Protein AF-A0A2A9DL18-F1 (afdb_monomer)

Nearest PDB structures (foldseek):
  4iwb-assembly2_B  TM=2.547E-01  e=8.085E+00  Aquifex aeolicus

Foldseek 3Di:
DDDDDDDDDDDDPDDDDDDDDDDDPPPDDPPDADDPVQCLQQPPDPDDWADWDQPDQLQVRFTDTPQKTKHFDDDDQQQVFQVLLCQFDFPQEHAFHWTATPVGHQDDPRIGMTGHDDFDQDLPLLSLLVRQLRVLVRFLVPPDAGPLDPPDLLSLLLVLLQQQDQQDASDVPHDGDDPDLLSVLSVLLVVPAPDHSVNDPSWTKHAQQSSRNWGDDPPDRIYRHTGDIDTGDRSLSSLLSLLVCQLVVSDALCVCVVVVVGPPSLNSNSSSLSSQSSSQVSDPDHDPSSSVSSVVSSCRSRNDPDD

Sequence (307 aa):
MSAENPDYTSADAGADTPTESPGEQVDREETVGPPEHVVAAFYSHTGRAPHPVPAGRAWDYGWKVGNIVFSPVEGHQAAWSARVREAIRHEGVRCARPLRSADGRVMVAGWRASSFEPGRPEERVDETVAAAVRLDDALRPITEFPDLSASDVFARADRAAWAITPGGNLLPDSEPLDDGLSVVMLRRIQERLEIPGEEFENLQVTHTAMLDTTIYHDLRTPVVTDIVGAVRPYGYTAALTIVDALIAQACHADIINRFNHIPDLYELVLRGFAYRIYVHELLENPSSQGISRMFEALETVCPTSVQ

pLDDT: mean 85.09, std 19.65, range [28.23, 98.69]

Solvent-accessible surface area (backbone atoms only — not comparable to full-atom values): 17834 Å² total; per-residue (Å²): 137,86,84,84,85,81,91,82,90,79,79,87,82,76,82,85,70,86,81,80,81,92,79,79,87,68,88,67,72,80,79,72,63,79,52,68,71,48,51,56,40,59,48,88,67,96,64,85,76,56,77,69,39,83,56,39,68,48,44,71,62,12,26,28,38,78,63,33,30,40,23,72,58,72,81,77,34,58,64,51,30,40,54,49,42,69,69,49,72,45,83,66,34,44,55,35,44,56,41,49,26,83,88,65,42,56,62,49,97,58,30,32,40,27,44,58,72,84,56,43,72,73,90,49,55,71,59,50,34,57,24,26,45,41,46,31,65,38,27,55,84,50,82,77,76,59,66,67,46,89,85,37,57,64,44,43,12,51,50,31,28,45,70,63,54,62,67,36,42,64,41,96,91,45,70,56,56,69,94,44,72,63,36,55,52,40,43,54,43,59,76,67,54,88,72,62,57,86,72,64,67,80,62,28,43,30,41,76,46,57,76,56,19,33,28,42,43,90,91,50,70,36,33,32,52,62,63,49,68,44,78,38,47,72,42,42,24,22,20,32,33,50,40,52,31,33,43,67,65,63,52,63,65,65,54,57,69,77,50,59,86,36,69,66,40,68,59,38,28,46,33,30,48,36,23,54,48,38,39,45,74,63,42,95,79,55,60,75,67,55,61,53,32,44,49,56,35,42,41,68,73,59,58,78,82,84,127

Organism: NCBI:txid1724

Secondary structure (DSSP, 8-state):
-------------------------------PPSPHHHHHHH---SSPPPPPEEEEGGGTTEEEETTEEEEE--SS-HHHHHHHHHH--BTTBEEPPEE--TTS-SEETTEEEEE----B----HHHHHHHHHHHHHHHTT--------TT-HHHHHHHHHHH--TTSBSSTTSPBPPSSHHHHHHHHHHHH--S-GGG--S-EEEES-HHHHEEB-TTSPPEE----EEEE-TTHHHHHHHHHHHHTT-S-TTHHHHTTTSTTHHHHHHHHHHHHHHHHHHSSS--HHHHHHHHHHHHHHS-----

InterPro domains:
  IPR013402 Conserved hypothetical protein CHP02569 [TIGR02569] (34-294)

Structure (mmCIF, N/CA/C/O backbone):
data_AF-A0A2A9DL18-F1
#
_entry.id   AF-A0A2A9DL18-F1
#
loop_
_atom_site.group_PDB
_atom_site.id
_atom_site.type_symbol
_atom_site.label_atom_id
_atom_site.label_alt_id
_atom_site.label_comp_id
_atom_site.label_asym_id
_atom_site.label_entity_id
_atom_site.label_seq_id
_atom_site.pdbx_PDB_ins_code
_atom_site.Cartn_x
_atom_site.Cartn_y
_atom_site.Cartn_z
_atom_site.occupancy
_atom_site.B_iso_or_equiv
_atom_site.auth_seq_id
_atom_site.auth_comp_id
_atom_site.auth_asym_id
_atom_site.auth_atom_id
_atom_site.pdbx_PDB_model_num
ATOM 1 N N . MET A 1 1 ? -29.149 47.883 -53.824 1.00 38.28 1 MET A N 1
ATOM 2 C CA . MET A 1 1 ? -29.203 49.188 -53.133 1.00 38.28 1 MET A CA 1
ATOM 3 C C . MET A 1 1 ? -29.390 48.862 -51.662 1.00 38.28 1 MET A C 1
ATOM 5 O O . MET A 1 1 ? -30.485 48.493 -51.281 1.00 38.28 1 MET A O 1
ATOM 9 N N . SER A 1 2 ? -28.312 48.531 -50.957 1.00 33.53 2 SER A N 1
ATOM 10 C CA . SER A 1 2 ? -27.332 49.458 -50.360 1.00 33.53 2 SER A CA 1
ATOM 11 C C . SER A 1 2 ? -27.879 50.090 -49.082 1.00 33.53 2 SER A C 1
ATOM 13 O O . SER A 1 2 ? -28.710 50.985 -49.154 1.00 33.53 2 SER A O 1
ATOM 15 N N . ALA A 1 3 ? -27.379 49.597 -47.953 1.00 32.72 3 ALA A N 1
ATOM 16 C CA . ALA A 1 3 ? -27.241 50.286 -46.670 1.00 32.72 3 ALA A CA 1
ATOM 17 C C . ALA A 1 3 ? -26.105 49.529 -45.949 1.00 32.72 3 ALA A C 1
ATOM 19 O O . ALA A 1 3 ? -26.279 48.372 -45.586 1.00 32.72 3 ALA A O 1
ATOM 20 N N . GLU A 1 4 ? -24.856 49.901 -46.225 1.00 32.66 4 GLU A N 1
ATOM 21 C CA . GLU A 1 4 ? -24.019 50.813 -45.422 1.00 32.66 4 GLU A CA 1
ATOM 22 C C . GLU A 1 4 ? -23.477 50.152 -44.145 1.00 32.66 4 GLU A C 1
ATOM 24 O O . GLU A 1 4 ? -24.144 50.038 -43.122 1.00 32.66 4 GLU A O 1
ATOM 29 N N . ASN A 1 5 ? -22.222 49.716 -44.275 1.00 30.36 5 ASN A N 1
ATOM 30 C CA . ASN A 1 5 ? -21.282 49.402 -43.205 1.00 30.36 5 ASN A CA 1
ATOM 31 C C . ASN A 1 5 ? -20.784 50.706 -42.564 1.00 30.36 5 ASN A C 1
ATOM 33 O O . ASN A 1 5 ? -20.539 51.675 -43.289 1.00 30.36 5 ASN A O 1
ATOM 37 N N . PRO A 1 6 ? -20.456 50.668 -41.267 1.00 33.19 6 PRO A N 1
ATOM 38 C CA . PRO A 1 6 ? -19.228 51.299 -40.813 1.00 33.19 6 PRO A CA 1
ATOM 39 C C . PRO A 1 6 ? -18.307 50.325 -40.068 1.00 33.19 6 PRO A C 1
ATOM 41 O O . PRO A 1 6 ? -18.737 49.373 -39.419 1.00 33.19 6 PRO A O 1
ATOM 44 N N . ASP A 1 7 ? -17.021 50.613 -40.227 1.00 29.84 7 ASP A N 1
ATOM 45 C CA . ASP A 1 7 ? -15.835 49.910 -39.753 1.00 29.84 7 ASP A CA 1
ATOM 46 C C . ASP A 1 7 ? -15.882 49.406 -38.304 1.00 29.84 7 ASP A C 1
ATOM 48 O O . ASP A 1 7 ? -16.217 50.142 -37.374 1.00 29.84 7 ASP A O 1
ATOM 52 N N . TYR A 1 8 ? -15.386 48.180 -38.110 1.00 29.19 8 TYR A N 1
ATOM 53 C CA . TYR A 1 8 ? -14.849 47.736 -36.827 1.00 29.19 8 TYR A CA 1
ATOM 54 C C . TYR A 1 8 ? -13.418 47.226 -37.017 1.00 29.19 8 TYR A C 1
ATOM 56 O O . TYR A 1 8 ? -13.177 46.101 -37.451 1.00 29.19 8 TYR A O 1
ATOM 64 N N . THR A 1 9 ? -12.463 48.089 -36.686 1.00 31.36 9 THR A N 1
ATOM 65 C CA . THR A 1 9 ? -11.060 47.744 -36.454 1.00 31.36 9 THR A CA 1
ATOM 66 C C . THR A 1 9 ? -10.905 47.415 -34.970 1.00 31.36 9 THR A C 1
ATOM 68 O O . THR A 1 9 ? -11.087 48.304 -34.146 1.00 31.36 9 THR A O 1
ATOM 71 N N . SER A 1 10 ? -10.590 46.166 -34.617 1.00 29.89 10 SER A N 1
ATOM 72 C CA . SER A 1 10 ? -10.071 45.745 -33.297 1.00 29.89 10 SER A CA 1
ATOM 73 C C . SER A 1 10 ? -9.814 44.231 -33.362 1.00 29.89 10 SER A C 1
ATOM 75 O O . SER A 1 10 ? -10.754 43.461 -33.518 1.00 29.89 10 SER A O 1
ATOM 77 N N . ALA A 1 11 ? -8.574 43.814 -33.611 1.00 29.02 11 ALA A N 1
ATOM 78 C CA . ALA A 1 11 ? -7.568 43.440 -32.610 1.00 29.02 11 ALA A CA 1
ATOM 79 C C . ALA A 1 11 ? -7.704 41.969 -32.170 1.00 29.02 11 ALA A C 1
ATOM 81 O O . ALA A 1 11 ? -8.700 41.558 -31.582 1.00 29.02 11 ALA A O 1
ATOM 82 N N . ASP A 1 12 ? -6.662 41.211 -32.513 1.00 28.42 12 ASP A N 1
ATOM 83 C CA . ASP A 1 12 ? -6.373 39.834 -32.116 1.00 28.42 12 ASP A CA 1
ATOM 84 C C . ASP A 1 12 ? -6.653 39.604 -30.625 1.00 28.42 12 ASP A C 1
ATOM 86 O O . ASP A 1 12 ? -6.012 40.203 -29.758 1.00 28.42 12 ASP A O 1
ATOM 90 N N . ALA A 1 13 ? -7.585 38.702 -30.324 1.00 29.92 13 ALA A N 1
ATOM 91 C CA . ALA A 1 13 ? -7.731 38.130 -28.996 1.00 29.92 13 ALA A CA 1
ATOM 92 C C . ALA A 1 13 ? -6.774 36.936 -28.895 1.00 29.92 13 ALA A C 1
ATOM 94 O O . ALA A 1 13 ? -7.111 35.808 -29.258 1.00 29.92 13 ALA A O 1
ATOM 95 N N . GLY A 1 14 ? -5.552 37.221 -28.441 1.00 28.23 14 GLY A N 1
ATOM 96 C CA . GLY A 1 14 ? -4.595 36.210 -28.010 1.00 28.23 14 GLY A CA 1
ATOM 97 C C . GLY A 1 14 ? -5.200 35.346 -26.905 1.00 28.23 14 GLY A C 1
ATOM 98 O O . GLY A 1 14 ? -5.809 35.855 -25.965 1.00 28.23 14 GLY A O 1
ATOM 99 N N . ALA A 1 15 ? -5.057 34.033 -27.059 1.00 31.78 15 ALA A N 1
ATOM 100 C CA . ALA A 1 15 ? -5.469 33.055 -26.071 1.00 31.78 15 ALA A CA 1
ATOM 101 C C . ALA A 1 15 ? -4.635 33.220 -24.793 1.00 31.78 15 ALA A C 1
ATOM 103 O O . ALA A 1 15 ? -3.404 33.202 -24.835 1.00 31.78 15 ALA A O 1
ATOM 104 N N . ASP A 1 16 ? -5.333 33.390 -23.675 1.00 29.53 16 ASP A N 1
ATOM 105 C CA . ASP A 1 16 ? -4.773 33.507 -22.336 1.00 29.53 16 ASP A CA 1
ATOM 106 C C . ASP A 1 16 ? -4.179 32.153 -21.918 1.00 29.53 16 ASP A C 1
ATOM 108 O O . ASP A 1 16 ? -4.881 31.146 -21.788 1.00 29.53 16 ASP A O 1
ATOM 112 N N . THR A 1 17 ? -2.860 32.125 -21.754 1.00 30.83 17 THR A N 1
ATOM 113 C CA . THR A 1 17 ? -2.119 30.990 -21.188 1.00 30.83 17 THR A CA 1
ATOM 114 C C . THR A 1 17 ? -2.114 31.172 -19.668 1.00 30.83 17 THR A C 1
ATOM 116 O O . THR A 1 17 ? -1.816 32.282 -19.226 1.00 30.83 17 THR A O 1
ATOM 119 N N . PRO A 1 18 ? -2.401 30.155 -18.835 1.00 31.20 18 PRO A N 1
ATOM 120 C CA . PRO A 1 18 ? -2.334 30.334 -17.392 1.00 31.20 18 PRO A CA 1
ATOM 121 C C . PRO A 1 18 ? -0.873 30.485 -16.960 1.00 31.20 18 PRO A C 1
ATOM 123 O O . PRO A 1 18 ? -0.061 29.578 -17.130 1.00 31.20 18 PRO A O 1
ATOM 126 N N . THR A 1 19 ? -0.555 31.653 -16.413 1.00 30.38 19 THR A N 1
ATOM 127 C CA . THR A 1 19 ? 0.729 31.993 -15.800 1.00 30.38 19 THR A CA 1
ATOM 128 C C . THR A 1 19 ? 0.943 31.148 -14.540 1.00 30.38 19 THR A C 1
ATOM 130 O O . THR A 1 19 ? 0.256 31.346 -13.538 1.00 30.38 19 THR A O 1
ATOM 133 N N . GLU A 1 20 ? 1.891 30.211 -14.578 1.00 30.97 20 GLU A N 1
ATOM 134 C CA . GLU A 1 20 ? 2.397 29.528 -13.383 1.00 30.97 20 GLU A CA 1
ATOM 135 C C . GLU A 1 20 ? 3.149 30.527 -12.488 1.00 30.97 20 GLU A C 1
ATOM 137 O O . GLU A 1 20 ? 4.029 31.265 -12.938 1.00 30.97 20 GLU A O 1
ATOM 142 N N . SER A 1 21 ? 2.781 30.565 -11.207 1.00 29.23 21 SER A N 1
ATOM 143 C CA . SER A 1 21 ? 3.450 31.372 -10.184 1.00 29.23 21 SER A CA 1
ATOM 144 C C . SER A 1 21 ? 4.860 30.834 -9.894 1.00 29.23 21 SER A C 1
ATOM 146 O O . SER A 1 21 ? 5.022 29.625 -9.729 1.00 29.23 21 SER A O 1
ATOM 148 N N . PRO A 1 22 ? 5.883 31.698 -9.766 1.00 34.75 22 PRO A N 1
ATOM 149 C CA . PRO A 1 22 ? 7.258 31.275 -9.538 1.00 34.75 22 PRO A CA 1
ATOM 150 C C . PRO A 1 22 ? 7.507 31.052 -8.041 1.00 34.75 22 PRO A C 1
ATOM 152 O O . PRO A 1 22 ? 7.546 32.001 -7.258 1.00 34.75 22 PRO A O 1
ATOM 155 N N . GLY A 1 23 ? 7.699 29.800 -7.637 1.00 32.03 23 GLY A N 1
ATOM 156 C CA . GLY A 1 23 ? 8.101 29.464 -6.277 1.00 32.03 23 GLY A CA 1
ATOM 157 C C . GLY A 1 23 ? 8.480 27.996 -6.151 1.00 32.03 23 GLY A C 1
ATOM 158 O O . GLY A 1 23 ? 7.647 27.132 -6.381 1.00 32.03 23 GLY A O 1
ATOM 159 N N . GLU A 1 24 ? 9.731 27.759 -5.752 1.00 31.98 24 GLU A N 1
ATOM 160 C CA . GLU A 1 24 ? 10.291 26.463 -5.342 1.00 31.98 24 GLU A CA 1
ATOM 161 C C . GLU A 1 24 ? 10.791 25.529 -6.465 1.00 31.98 24 GLU A C 1
ATOM 163 O O . GLU A 1 24 ? 10.446 24.353 -6.568 1.00 31.98 24 GLU A O 1
ATOM 168 N N . GLN A 1 25 ? 11.730 26.039 -7.272 1.00 30.94 25 GLN A N 1
ATOM 169 C CA . GLN A 1 25 ? 12.777 25.185 -7.842 1.00 30.94 25 GLN A CA 1
ATOM 170 C C . GLN A 1 25 ? 13.697 24.731 -6.701 1.00 30.94 25 GLN A C 1
ATOM 172 O O . GLN A 1 25 ? 14.701 25.368 -6.397 1.00 30.94 25 GLN A O 1
ATOM 177 N N . VAL A 1 26 ? 13.321 23.642 -6.032 1.00 36.25 26 VAL A N 1
ATOM 178 C CA . VAL A 1 26 ? 14.304 22.800 -5.348 1.00 36.25 26 VAL A CA 1
ATOM 179 C C . VAL A 1 26 ? 15.201 22.244 -6.449 1.00 36.25 26 VAL A C 1
ATOM 181 O O . VAL A 1 26 ? 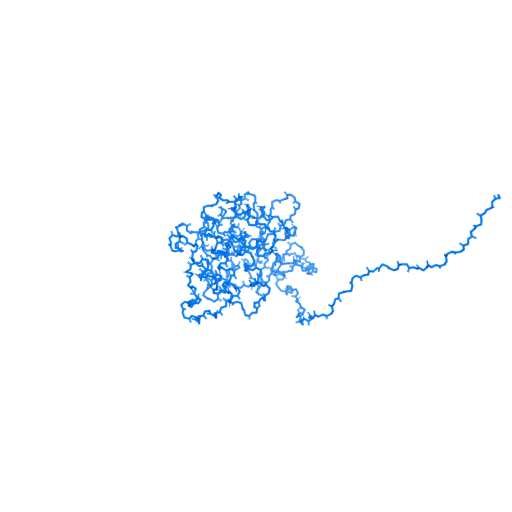14.677 21.649 -7.395 1.00 36.25 26 VAL A O 1
ATOM 184 N N . ASP A 1 27 ? 16.513 22.458 -6.348 1.00 30.95 27 ASP A N 1
ATOM 185 C CA . ASP A 1 27 ? 17.529 21.798 -7.173 1.00 30.95 27 ASP A CA 1
ATOM 186 C C . ASP A 1 27 ? 17.361 20.276 -7.038 1.00 30.95 27 ASP A C 1
ATOM 188 O O . ASP A 1 27 ? 17.949 19.622 -6.178 1.00 30.95 27 ASP A O 1
ATOM 192 N N . ARG A 1 28 ? 16.483 19.698 -7.859 1.00 42.88 28 ARG A N 1
ATOM 193 C CA . ARG A 1 28 ? 16.410 18.260 -8.067 1.00 42.88 28 ARG A CA 1
ATOM 194 C C . ARG A 1 28 ? 17.627 17.936 -8.913 1.00 42.88 28 ARG A C 1
ATOM 196 O O . ARG A 1 28 ? 17.677 18.363 -10.066 1.00 42.88 28 ARG A O 1
ATOM 203 N N . GLU A 1 29 ? 18.596 17.221 -8.338 1.00 39.06 29 GLU A N 1
ATOM 204 C CA . GLU A 1 29 ? 19.602 16.497 -9.119 1.00 39.06 29 GLU A CA 1
ATOM 205 C C . GLU A 1 29 ? 18.908 15.934 -10.360 1.00 39.06 29 GLU A C 1
ATOM 207 O O . GLU A 1 29 ? 17.864 15.287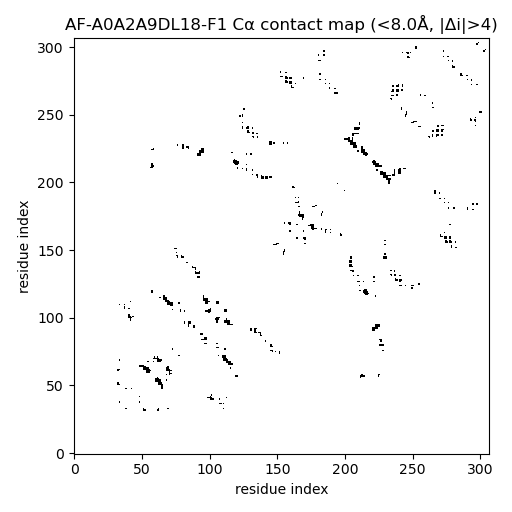 -10.230 1.00 39.06 29 GLU A O 1
ATOM 212 N N . GLU A 1 30 ? 19.424 16.241 -11.556 1.00 43.78 30 GLU A N 1
ATOM 213 C CA . GLU A 1 30 ? 18.967 15.605 -12.789 1.00 43.78 30 GLU A CA 1
ATOM 214 C C . GLU A 1 30 ? 18.990 14.104 -12.529 1.00 43.78 30 GLU A C 1
ATOM 216 O O . GLU A 1 30 ? 20.058 13.498 -12.460 1.00 43.78 30 GLU A O 1
ATOM 221 N N . THR A 1 31 ? 17.822 13.508 -12.289 1.00 56.75 31 THR A N 1
ATOM 222 C CA . THR A 1 31 ? 17.740 12.088 -11.984 1.00 56.75 31 THR A CA 1
ATOM 223 C C . THR A 1 31 ? 18.212 11.379 -13.238 1.00 56.75 31 THR A C 1
ATOM 225 O O . THR A 1 31 ? 17.510 11.352 -14.249 1.00 56.75 31 THR A O 1
ATOM 228 N N . VAL A 1 32 ? 19.452 10.904 -13.220 1.00 77.25 32 VAL A N 1
ATOM 229 C CA . VAL A 1 32 ? 20.041 10.201 -14.349 1.00 77.25 32 VAL A CA 1
ATOM 230 C C . VAL A 1 32 ? 19.358 8.839 -14.408 1.00 77.25 32 VAL A C 1
ATOM 232 O O . VAL A 1 32 ? 19.218 8.160 -13.390 1.00 77.25 32 VAL A O 1
ATOM 235 N N . GLY A 1 33 ? 18.891 8.451 -15.596 1.00 85.81 33 GLY A N 1
ATOM 236 C CA . GLY A 1 33 ? 18.304 7.131 -15.819 1.00 85.81 33 GLY A CA 1
ATOM 237 C C . GLY A 1 33 ? 19.233 5.976 -15.410 1.00 85.81 33 GLY A C 1
ATOM 238 O O . GLY A 1 33 ? 20.399 6.192 -15.069 1.00 85.81 33 GLY A O 1
ATOM 239 N N . PRO A 1 34 ? 18.746 4.724 -15.455 1.00 91.50 34 PRO A N 1
ATOM 240 C CA . PRO A 1 34 ? 19.508 3.564 -15.012 1.00 91.50 34 PRO A CA 1
ATOM 241 C C . PRO A 1 34 ? 20.872 3.510 -15.718 1.00 91.50 34 PRO A C 1
ATOM 243 O O . PRO A 1 34 ? 20.922 3.653 -16.946 1.00 91.50 34 PRO A O 1
ATOM 246 N N . PRO A 1 35 ? 21.975 3.275 -14.982 1.00 92.06 35 PRO A N 1
ATOM 247 C CA . PRO A 1 35 ? 23.300 3.172 -15.577 1.00 92.06 35 PRO A CA 1
ATOM 248 C C . PRO A 1 35 ? 23.352 2.124 -16.695 1.00 92.06 35 PRO A C 1
ATOM 250 O O . PRO A 1 35 ? 22.723 1.069 -16.599 1.00 92.06 35 PRO A O 1
ATOM 253 N N . GLU A 1 36 ? 24.166 2.351 -17.729 1.00 90.38 36 GLU A N 1
ATOM 254 C CA . GLU A 1 36 ? 24.245 1.441 -18.886 1.00 90.38 36 GLU A CA 1
ATOM 255 C C . GLU A 1 36 ? 24.564 -0.008 -18.489 1.00 90.38 36 GLU A C 1
ATOM 257 O O . GLU A 1 36 ? 23.994 -0.945 -19.047 1.00 90.38 36 GLU A O 1
ATOM 262 N N . HIS A 1 37 ? 25.424 -0.207 -17.483 1.00 90.69 37 HIS A N 1
ATOM 263 C CA . HIS A 1 37 ? 25.768 -1.541 -16.986 1.00 90.69 37 HIS A CA 1
ATOM 264 C C . HIS A 1 37 ? 24.589 -2.248 -16.295 1.00 90.69 37 HIS A C 1
ATOM 266 O O . HIS A 1 37 ? 24.503 -3.474 -16.343 1.00 90.69 37 HIS A O 1
ATOM 272 N N . VAL A 1 38 ? 23.667 -1.496 -15.680 1.00 93.19 38 VAL A N 1
ATOM 273 C CA . VAL A 1 38 ? 22.418 -2.030 -15.118 1.00 93.19 38 VAL A CA 1
ATOM 274 C C . VAL A 1 38 ? 21.500 -2.449 -16.253 1.00 93.19 38 VAL A C 1
ATOM 276 O O . VAL A 1 38 ? 21.017 -3.579 -16.259 1.00 93.19 38 VAL A O 1
ATOM 279 N N . VAL A 1 39 ? 21.306 -1.580 -17.250 1.00 92.56 39 VAL A N 1
ATOM 280 C CA . VAL A 1 39 ? 20.481 -1.904 -18.420 1.00 92.56 39 VAL A CA 1
ATOM 281 C C . VAL A 1 39 ? 21.012 -3.166 -19.102 1.00 92.56 39 VAL A C 1
ATOM 283 O O . VAL A 1 39 ? 20.254 -4.111 -19.299 1.00 92.56 39 VAL A O 1
ATOM 286 N N . ALA A 1 40 ? 22.317 -3.243 -19.366 1.00 90.44 40 ALA A N 1
ATOM 287 C CA . ALA A 1 40 ? 22.954 -4.409 -19.978 1.00 90.44 40 ALA A CA 1
ATOM 288 C C . ALA A 1 40 ? 22.788 -5.704 -19.162 1.00 90.44 40 ALA A C 1
ATOM 290 O O . ALA A 1 40 ? 22.700 -6.783 -19.742 1.00 90.44 40 ALA A O 1
ATOM 291 N N . ALA A 1 41 ? 22.710 -5.625 -17.829 1.00 92.06 41 ALA A N 1
ATOM 292 C CA . ALA A 1 41 ? 22.547 -6.808 -16.988 1.00 92.06 41 ALA A CA 1
ATOM 293 C C . ALA A 1 41 ? 21.168 -7.474 -17.143 1.00 92.06 41 ALA A C 1
ATOM 295 O O . ALA A 1 41 ? 21.072 -8.694 -17.011 1.00 92.06 41 ALA A O 1
ATOM 296 N N . PHE A 1 42 ? 20.115 -6.698 -17.424 1.00 89.19 42 PHE A N 1
ATOM 297 C CA . PHE A 1 42 ? 18.734 -7.187 -17.572 1.00 89.19 42 PHE A CA 1
ATOM 298 C C . PHE A 1 42 ? 18.256 -7.251 -19.030 1.00 89.19 42 PHE A C 1
ATOM 300 O O . PHE A 1 42 ? 17.252 -7.899 -19.328 1.00 89.19 42 PHE A O 1
ATOM 307 N N . TYR A 1 43 ? 18.955 -6.581 -19.946 1.00 80.50 43 TYR A N 1
ATOM 308 C CA . TYR A 1 43 ? 18.588 -6.478 -21.354 1.00 80.50 43 TYR A CA 1
ATOM 309 C C . TYR A 1 43 ? 19.434 -7.443 -22.194 1.00 80.50 43 TYR A C 1
ATOM 311 O O . TYR A 1 43 ? 20.620 -7.227 -22.410 1.00 80.50 43 TYR A O 1
ATOM 319 N N . SER A 1 44 ? 18.823 -8.520 -22.694 1.00 65.06 44 SER A N 1
ATOM 320 C CA . SER A 1 44 ? 19.521 -9.592 -23.425 1.00 65.06 44 SER A CA 1
ATOM 321 C C . SER A 1 44 ? 19.699 -9.349 -24.932 1.00 65.06 44 SER A C 1
ATOM 323 O O . SER A 1 44 ? 20.266 -10.194 -25.625 1.00 65.06 44 SER A O 1
ATOM 325 N N . HIS A 1 45 ? 19.203 -8.233 -25.474 1.00 61.00 45 HIS A N 1
ATOM 326 C CA . HIS A 1 45 ? 19.247 -7.990 -26.918 1.00 61.00 45 HIS A CA 1
ATOM 327 C C . HIS A 1 45 ? 20.599 -7.440 -27.377 1.00 61.00 45 HIS A C 1
ATOM 329 O O . HIS A 1 45 ? 21.152 -6.509 -26.796 1.00 61.00 45 HIS A O 1
ATOM 335 N N . THR A 1 46 ? 21.071 -7.955 -28.512 1.00 52.38 46 THR A N 1
ATOM 336 C CA . THR A 1 46 ? 22.213 -7.428 -29.263 1.00 52.38 46 THR A CA 1
ATOM 337 C C . THR A 1 46 ? 21.798 -6.150 -30.004 1.00 52.38 46 THR A C 1
ATOM 339 O O . THR A 1 46 ? 21.392 -6.194 -31.163 1.00 52.38 46 THR A O 1
ATOM 342 N N . GLY A 1 47 ? 21.832 -5.006 -29.324 1.00 63.75 47 GLY A N 1
ATOM 343 C CA . GLY A 1 47 ? 21.518 -3.699 -29.905 1.00 63.75 47 GLY A CA 1
ATOM 344 C C . GLY A 1 47 ? 21.635 -2.572 -28.880 1.00 63.75 47 GLY A C 1
ATOM 345 O O . GLY A 1 47 ? 21.699 -2.826 -27.680 1.00 63.75 47 GLY A O 1
ATOM 346 N N . ARG A 1 48 ? 21.666 -1.314 -29.341 1.00 69.38 48 ARG A N 1
ATOM 347 C CA . ARG A 1 48 ? 21.623 -0.158 -28.432 1.00 69.38 48 ARG A CA 1
ATOM 348 C C . ARG A 1 48 ? 20.268 -0.146 -27.723 1.00 69.38 48 ARG A C 1
ATOM 350 O O . ARG A 1 48 ? 19.235 -0.166 -28.392 1.00 69.38 48 ARG A O 1
ATOM 357 N N . ALA A 1 49 ? 20.277 -0.118 -26.392 1.00 75.06 49 ALA A N 1
ATOM 358 C CA . ALA A 1 49 ? 19.050 -0.007 -25.614 1.00 75.06 49 ALA A CA 1
ATOM 359 C C . ALA A 1 49 ? 18.279 1.275 -26.006 1.00 75.06 49 ALA A C 1
ATOM 361 O O . ALA A 1 49 ? 18.916 2.300 -26.282 1.00 75.06 49 ALA A O 1
ATOM 362 N N . PRO A 1 50 ? 16.931 1.240 -26.057 1.00 84.69 50 PRO A N 1
ATOM 363 C CA . PRO A 1 50 ? 16.128 2.443 -26.261 1.00 84.69 50 PRO A CA 1
ATOM 364 C C . PRO A 1 50 ? 16.454 3.531 -25.232 1.00 84.69 50 PRO A C 1
ATOM 366 O O . PRO A 1 50 ? 16.939 3.237 -24.141 1.00 84.69 50 PRO A O 1
ATOM 369 N N . HIS A 1 51 ? 16.161 4.790 -25.560 1.00 87.06 51 HIS A N 1
ATOM 370 C CA . HIS A 1 51 ? 16.357 5.881 -24.607 1.00 87.06 51 HIS A CA 1
ATOM 371 C C . HIS A 1 51 ? 15.449 5.692 -23.371 1.00 87.06 51 HIS A C 1
ATOM 373 O O . HIS A 1 51 ? 14.265 5.390 -23.557 1.00 87.06 51 HIS A O 1
ATOM 379 N N . PRO A 1 52 ? 15.973 5.846 -22.139 1.00 92.50 52 PRO A N 1
ATOM 380 C CA . PRO A 1 52 ? 15.165 5.796 -20.926 1.00 92.50 52 PRO A CA 1
ATOM 381 C C . PRO A 1 52 ? 14.100 6.896 -20.900 1.00 92.50 52 PRO A C 1
ATOM 383 O O . PRO A 1 52 ? 14.386 8.050 -21.201 1.00 92.50 52 PRO A O 1
ATOM 386 N N . VAL A 1 53 ? 12.878 6.547 -20.506 1.00 94.31 53 VAL A N 1
ATOM 387 C CA . VAL A 1 53 ? 11.766 7.491 -20.317 1.00 94.31 53 VAL A CA 1
ATOM 388 C C . VAL A 1 53 ? 11.223 7.333 -18.898 1.00 94.31 53 VAL A C 1
ATOM 390 O O . VAL A 1 53 ? 11.046 6.190 -18.474 1.00 94.31 53 VAL A O 1
ATOM 393 N N . PRO A 1 54 ? 10.921 8.414 -18.159 1.00 95.19 54 PRO A N 1
ATOM 394 C CA . PRO A 1 54 ? 10.305 8.301 -16.840 1.00 95.19 54 PRO A CA 1
ATOM 395 C C . PRO A 1 54 ? 9.029 7.446 -16.876 1.00 95.19 54 PRO A C 1
ATOM 397 O O . PRO A 1 54 ? 8.151 7.654 -17.714 1.00 95.19 54 PRO A O 1
ATOM 400 N N . ALA A 1 55 ? 8.929 6.469 -15.975 1.00 93.88 55 ALA A N 1
ATOM 401 C CA . ALA A 1 55 ? 7.786 5.557 -15.869 1.00 93.88 55 ALA A CA 1
ATOM 402 C C . ALA A 1 55 ? 6.699 6.074 -14.906 1.00 93.88 55 ALA A C 1
ATOM 404 O O . ALA A 1 55 ? 5.565 5.598 -14.939 1.00 93.88 55 ALA A O 1
ATOM 405 N N . GLY A 1 56 ? 7.026 7.082 -14.093 1.00 91.25 56 GLY A N 1
ATOM 406 C CA . GLY A 1 56 ? 6.104 7.739 -13.172 1.00 91.25 56 GLY A CA 1
ATOM 407 C C . GLY A 1 56 ? 5.995 7.058 -11.807 1.00 91.25 56 GLY A C 1
ATOM 408 O O . GLY A 1 56 ? 6.646 6.053 -11.526 1.00 91.25 56 GLY A O 1
ATOM 409 N N . ARG A 1 57 ? 5.152 7.642 -10.948 1.00 90.44 57 ARG A N 1
ATOM 410 C CA . ARG A 1 57 ? 5.014 7.290 -9.526 1.00 90.44 57 ARG A CA 1
ATOM 411 C C . ARG A 1 57 ? 4.709 5.814 -9.281 1.00 90.44 57 ARG A C 1
ATOM 413 O O . ARG A 1 57 ? 5.330 5.219 -8.417 1.00 90.44 57 ARG A O 1
ATOM 420 N N . ALA A 1 58 ? 3.822 5.216 -10.079 1.00 92.00 58 ALA A N 1
ATOM 421 C CA . ALA A 1 58 ? 3.445 3.813 -9.906 1.00 92.00 58 ALA A CA 1
ATOM 422 C C . ALA A 1 58 ? 4.580 2.823 -10.167 1.00 92.00 58 ALA A C 1
ATOM 424 O O . ALA A 1 58 ? 4.444 1.645 -9.882 1.00 92.00 58 ALA A O 1
ATOM 425 N N . TRP A 1 59 ? 5.696 3.279 -10.722 1.00 94.38 59 TRP A N 1
ATOM 426 C CA . TRP A 1 59 ? 6.891 2.476 -10.934 1.00 94.38 59 TRP A CA 1
ATOM 427 C C . TRP A 1 59 ? 8.053 2.960 -10.057 1.00 94.38 59 TRP A C 1
ATOM 429 O O . TRP A 1 59 ? 9.209 2.889 -10.480 1.00 94.38 59 TRP A O 1
ATOM 439 N N . ASP A 1 60 ? 7.745 3.509 -8.878 1.00 91.06 60 ASP A N 1
ATOM 440 C CA . ASP A 1 60 ? 8.691 4.112 -7.925 1.00 91.06 60 ASP A CA 1
ATOM 441 C C . ASP A 1 60 ? 9.578 5.171 -8.575 1.00 91.06 60 ASP A C 1
ATOM 443 O O . ASP A 1 60 ? 10.793 5.204 -8.392 1.00 91.06 60 ASP A O 1
ATOM 447 N N . TYR A 1 61 ? 8.971 5.992 -9.436 1.00 92.19 61 TYR A N 1
ATOM 448 C CA . TYR A 1 61 ? 9.677 7.017 -10.208 1.00 92.19 61 TYR A CA 1
ATOM 449 C C . TYR A 1 61 ? 10.822 6.457 -11.073 1.00 92.19 61 TYR A C 1
ATOM 451 O O . TYR A 1 61 ? 11.763 7.165 -11.425 1.00 92.19 61 TYR A O 1
ATOM 459 N N . GLY A 1 62 ? 10.718 5.181 -11.450 1.00 93.94 62 GLY A N 1
ATOM 460 C CA . GLY A 1 62 ? 11.682 4.490 -12.288 1.00 93.94 62 GLY A CA 1
ATOM 461 C C . GLY A 1 62 ? 11.671 4.931 -13.753 1.00 93.94 62 GLY A C 1
ATOM 462 O O . GLY A 1 62 ? 11.008 5.884 -14.172 1.00 93.94 62 GLY A O 1
ATOM 463 N N . TRP A 1 63 ? 12.397 4.171 -14.565 1.00 96.12 63 TRP A N 1
ATOM 464 C CA . TRP A 1 63 ? 12.692 4.466 -15.959 1.00 96.12 63 TRP A CA 1
ATOM 465 C C . TRP A 1 63 ? 12.322 3.299 -16.856 1.00 96.12 63 TRP A C 1
ATOM 467 O O . TRP A 1 63 ? 12.807 2.179 -16.700 1.00 96.12 63 TRP A O 1
ATOM 477 N N . LYS A 1 64 ? 11.502 3.571 -17.858 1.00 95.38 64 LYS A N 1
ATOM 478 C CA . LYS A 1 64 ? 11.171 2.637 -18.920 1.00 95.38 64 LYS A CA 1
ATOM 479 C C . LYS A 1 64 ? 12.244 2.659 -20.005 1.00 95.38 64 LYS A C 1
ATOM 481 O O . LYS A 1 64 ? 12.495 3.692 -20.619 1.00 95.38 64 LYS A O 1
ATOM 486 N N . VAL A 1 65 ? 12.800 1.493 -20.310 1.00 94.31 65 VAL A N 1
ATOM 487 C CA . VAL A 1 65 ? 13.706 1.244 -21.435 1.00 94.31 65 VAL A CA 1
ATOM 488 C C . VAL A 1 65 ? 13.117 0.105 -22.265 1.00 94.31 65 VAL A C 1
ATOM 490 O O . VAL A 1 65 ? 13.116 -1.058 -21.860 1.00 94.31 65 VAL A O 1
ATOM 493 N N . GLY A 1 66 ? 12.556 0.436 -23.430 1.00 91.88 66 GLY A N 1
ATOM 494 C CA . GLY A 1 66 ? 11.823 -0.536 -24.246 1.00 91.88 66 GLY A CA 1
ATOM 495 C C . GLY A 1 66 ? 10.579 -1.058 -23.519 1.00 91.88 66 GLY A C 1
ATOM 496 O O . GLY A 1 66 ? 9.658 -0.293 -23.239 1.00 91.88 66 GLY A O 1
ATOM 497 N N . ASN A 1 67 ? 10.543 -2.358 -23.224 1.00 92.88 67 ASN A N 1
ATOM 498 C CA . ASN A 1 67 ? 9.475 -3.020 -22.465 1.00 92.88 67 ASN A CA 1
ATOM 499 C C . ASN A 1 67 ? 9.890 -3.387 -21.029 1.00 92.88 67 ASN A C 1
ATOM 501 O O . ASN A 1 67 ? 9.237 -4.223 -20.406 1.00 92.88 67 ASN A O 1
ATOM 505 N N . ILE A 1 68 ? 10.968 -2.797 -20.516 1.00 95.25 68 ILE A N 1
ATOM 506 C CA . ILE A 1 68 ? 11.455 -3.012 -19.153 1.00 95.25 68 ILE A CA 1
ATOM 507 C C . ILE A 1 68 ? 11.337 -1.705 -18.383 1.00 95.25 68 ILE A C 1
ATOM 509 O O . ILE A 1 68 ? 11.667 -0.648 -18.915 1.00 95.25 68 ILE A O 1
ATOM 513 N N . VAL A 1 69 ? 10.890 -1.780 -17.135 1.00 96.56 69 VAL A N 1
ATOM 514 C CA . VAL A 1 69 ? 10.962 -0.672 -16.186 1.00 96.56 69 VAL A CA 1
ATOM 515 C C . VAL A 1 69 ? 12.035 -0.975 -15.157 1.00 96.56 69 VAL A C 1
ATOM 517 O O . VAL A 1 69 ? 12.017 -2.039 -14.541 1.00 96.56 69 VAL A O 1
ATOM 520 N N . PHE A 1 70 ? 12.968 -0.044 -15.010 1.00 96.31 70 PHE A N 1
ATOM 521 C CA . PHE A 1 70 ? 14.039 -0.059 -14.031 1.00 96.31 70 PHE A CA 1
ATOM 522 C C . PHE A 1 70 ? 13.675 0.887 -12.898 1.00 96.31 70 PHE A C 1
ATOM 524 O O . PHE A 1 70 ? 13.515 2.082 -13.136 1.00 96.31 70 PHE A O 1
ATOM 531 N N . SER A 1 71 ? 13.584 0.371 -11.682 1.00 95.31 71 SER A N 1
ATOM 532 C CA . SER A 1 71 ? 13.289 1.180 -10.498 1.00 95.31 71 SER A CA 1
ATOM 533 C C . SER A 1 71 ? 14.462 1.096 -9.525 1.00 95.31 71 SER A C 1
ATOM 535 O O . SER A 1 71 ? 15.057 0.012 -9.402 1.00 95.31 71 SER A O 1
ATOM 537 N N . PRO A 1 72 ? 14.824 2.203 -8.854 1.00 93.44 72 PRO A N 1
ATOM 538 C CA . PRO A 1 72 ? 15.768 2.139 -7.751 1.00 93.44 72 PRO A CA 1
ATOM 539 C C . PRO A 1 72 ? 15.206 1.219 -6.662 1.00 93.44 72 PRO A C 1
ATOM 541 O O . PRO A 1 72 ? 13.994 1.097 -6.476 1.00 93.44 72 PRO A O 1
ATOM 544 N N . VAL A 1 73 ? 16.093 0.498 -5.989 1.00 89.12 73 VAL A N 1
ATOM 545 C CA . VAL A 1 73 ? 15.738 -0.334 -4.845 1.00 89.12 73 VAL A CA 1
ATOM 546 C C . VAL A 1 73 ? 15.923 0.490 -3.588 1.00 89.12 73 VAL A C 1
ATOM 548 O O . VAL A 1 73 ? 17.049 0.808 -3.210 1.00 89.12 73 VAL A O 1
ATOM 551 N N . GLU A 1 74 ? 14.811 0.764 -2.924 1.00 76.00 74 GLU A N 1
ATOM 552 C CA . GLU A 1 74 ? 14.785 1.314 -1.578 1.00 76.00 74 GLU A CA 1
ATOM 553 C C . GLU A 1 74 ? 14.393 0.198 -0.597 1.00 76.00 74 GLU A C 1
ATOM 555 O O . GLU A 1 74 ? 13.482 -0.594 -0.849 1.00 76.00 74 GLU A O 1
ATOM 560 N N . GLY A 1 75 ? 15.124 0.093 0.514 1.00 72.75 75 GLY A N 1
ATOM 561 C CA . GLY A 1 75 ? 14.835 -0.873 1.575 1.00 72.75 75 GLY A CA 1
ATOM 562 C C . GLY A 1 75 ? 15.205 -2.334 1.276 1.00 72.75 75 GLY A C 1
ATOM 563 O O . GLY A 1 75 ? 15.879 -2.676 0.303 1.00 72.75 75 GLY A O 1
ATOM 564 N N . HIS A 1 76 ? 14.784 -3.220 2.181 1.00 78.00 76 HIS A N 1
ATOM 565 C CA . HIS A 1 76 ? 15.247 -4.614 2.241 1.00 78.00 76 HIS A CA 1
ATOM 566 C C . HIS A 1 76 ? 14.317 -5.611 1.527 1.00 78.00 76 HIS A C 1
ATOM 568 O O . HIS A 1 76 ? 14.693 -6.757 1.275 1.00 78.00 76 HIS A O 1
ATOM 574 N N . GLN A 1 77 ? 13.108 -5.184 1.147 1.00 88.31 77 GLN A N 1
ATOM 575 C CA . GLN A 1 77 ? 12.056 -6.087 0.670 1.00 88.31 77 GLN A CA 1
ATOM 576 C C . GLN A 1 77 ? 12.096 -6.385 -0.836 1.00 88.31 77 GLN A C 1
ATOM 578 O O . GLN A 1 77 ? 11.415 -7.303 -1.289 1.00 88.31 77 GLN A O 1
ATOM 583 N N . ALA A 1 78 ? 12.890 -5.672 -1.642 1.00 90.00 78 ALA A N 1
ATOM 584 C CA . ALA A 1 78 ? 12.807 -5.772 -3.105 1.00 90.00 78 ALA A CA 1
ATOM 585 C C . ALA A 1 78 ? 13.034 -7.194 -3.654 1.00 90.00 78 ALA A C 1
ATOM 587 O O . ALA A 1 78 ? 12.334 -7.625 -4.574 1.00 90.00 78 ALA A O 1
ATOM 588 N N . ALA A 1 79 ? 13.972 -7.951 -3.075 1.00 92.06 79 ALA A N 1
ATOM 589 C CA . ALA A 1 79 ? 14.211 -9.335 -3.481 1.00 92.06 79 ALA A CA 1
ATOM 590 C C . ALA A 1 79 ? 13.049 -10.267 -3.111 1.00 92.06 79 ALA A C 1
ATOM 592 O O . ALA A 1 79 ? 12.729 -11.182 -3.873 1.00 92.06 79 ALA A O 1
ATOM 593 N N . TRP A 1 80 ? 12.450 -10.045 -1.940 1.00 95.06 80 TRP A N 1
ATOM 594 C CA . TRP A 1 80 ? 11.278 -10.774 -1.466 1.00 95.06 80 TRP A CA 1
ATOM 595 C C . TRP A 1 80 ? 10.062 -10.475 -2.351 1.00 95.06 80 TRP A C 1
ATOM 597 O O . TRP A 1 80 ? 9.471 -11.404 -2.896 1.00 95.06 80 TRP A O 1
ATOM 607 N N . SER A 1 81 ? 9.783 -9.195 -2.623 1.00 95.44 81 SER A N 1
ATOM 608 C CA . SER A 1 81 ? 8.697 -8.767 -3.515 1.00 95.44 81 SER A CA 1
ATOM 609 C C . SER A 1 81 ? 8.807 -9.424 -4.891 1.00 95.44 81 SER A C 1
ATOM 611 O O . SER A 1 81 ? 7.823 -9.952 -5.412 1.00 95.44 81 SER A O 1
ATOM 613 N N . ALA A 1 82 ? 10.013 -9.470 -5.471 1.00 95.12 82 ALA A N 1
ATOM 614 C CA . ALA A 1 82 ? 10.230 -10.141 -6.749 1.00 95.12 82 ALA A CA 1
ATOM 615 C C . ALA A 1 82 ? 9.830 -11.629 -6.694 1.00 95.12 82 ALA A C 1
ATOM 617 O O . ALA A 1 82 ? 9.105 -12.101 -7.566 1.00 95.12 82 ALA A O 1
ATOM 618 N N . ARG A 1 83 ? 10.231 -12.373 -5.655 1.00 95.06 83 ARG A N 1
ATOM 619 C CA . ARG A 1 83 ? 9.842 -13.788 -5.510 1.00 95.06 83 ARG A CA 1
ATOM 620 C C . ARG A 1 83 ? 8.334 -13.960 -5.339 1.00 95.06 83 ARG A C 1
ATOM 622 O O . ARG A 1 83 ? 7.744 -14.820 -5.988 1.00 95.06 83 ARG A O 1
ATOM 629 N N . VAL A 1 84 ? 7.702 -13.117 -4.523 1.00 96.38 84 VAL A N 1
ATOM 630 C CA . VAL A 1 84 ? 6.250 -13.160 -4.306 1.00 96.38 84 VAL A CA 1
ATOM 631 C C . VAL A 1 84 ? 5.497 -12.877 -5.606 1.00 96.38 84 VAL A C 1
ATOM 633 O O . VAL A 1 84 ? 4.638 -13.665 -5.994 1.00 96.38 84 VAL A O 1
ATOM 636 N N . ARG A 1 85 ? 5.865 -11.827 -6.351 1.00 96.44 85 ARG A N 1
ATOM 637 C CA . ARG A 1 85 ? 5.251 -11.507 -7.653 1.00 96.44 85 ARG A CA 1
ATOM 638 C C . ARG A 1 85 ? 5.479 -12.590 -8.712 1.00 96.44 85 ARG A C 1
ATOM 640 O O . ARG A 1 85 ? 4.638 -12.776 -9.594 1.00 96.44 85 ARG A O 1
ATOM 647 N N . GLU A 1 86 ? 6.586 -13.332 -8.652 1.00 94.62 86 GLU A N 1
ATOM 648 C CA . GLU A 1 86 ? 6.780 -14.515 -9.502 1.00 94.62 86 GLU A CA 1
ATOM 649 C C . GLU A 1 86 ? 5.767 -15.620 -9.165 1.00 94.62 86 GLU A C 1
ATOM 651 O O . GLU A 1 86 ? 5.223 -16.223 -10.0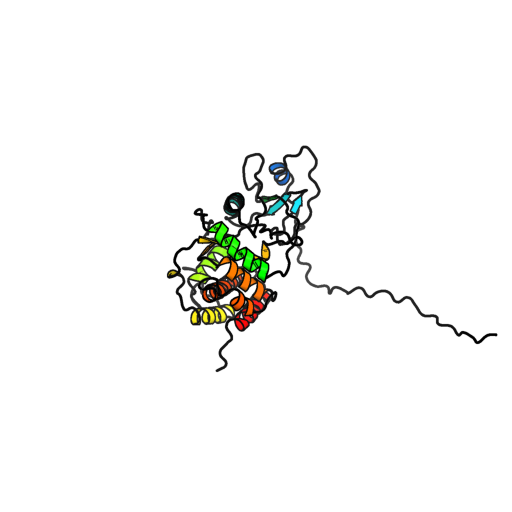97 1.00 94.62 86 GLU A O 1
ATOM 656 N N . ALA A 1 87 ? 5.486 -15.831 -7.874 1.00 93.56 87 ALA A N 1
ATOM 657 C CA . ALA A 1 87 ? 4.682 -16.933 -7.349 1.00 93.56 87 ALA A CA 1
ATOM 658 C C . ALA A 1 87 ? 3.161 -16.712 -7.410 1.00 93.56 87 ALA A C 1
ATOM 660 O O . ALA A 1 87 ? 2.426 -17.651 -7.716 1.00 93.56 87 ALA A O 1
ATOM 661 N N . ILE A 1 88 ? 2.672 -15.501 -7.129 1.00 94.44 88 ILE A N 1
ATOM 662 C CA . ILE A 1 88 ? 1.230 -15.276 -6.946 1.00 94.44 88 ILE A CA 1
ATOM 663 C C . ILE A 1 88 ? 0.490 -15.050 -8.264 1.00 94.44 88 ILE A C 1
ATOM 665 O O . ILE A 1 88 ? 0.953 -14.331 -9.151 1.00 94.44 88 ILE A O 1
ATOM 669 N N . ARG A 1 89 ? -0.703 -15.627 -8.401 1.00 90.00 89 ARG A N 1
ATOM 670 C CA . ARG A 1 89 ? -1.640 -15.360 -9.502 1.00 90.00 89 ARG A CA 1
ATOM 671 C C . ARG A 1 89 ? -3.055 -15.385 -8.940 1.00 90.00 89 ARG A C 1
ATOM 673 O O . ARG A 1 89 ? -3.379 -16.295 -8.185 1.00 90.00 89 ARG A O 1
ATOM 680 N N . HIS A 1 90 ? -3.889 -14.429 -9.335 1.00 92.25 90 HIS A N 1
ATOM 681 C CA . HIS A 1 90 ? -5.290 -14.391 -8.930 1.00 92.25 90 HIS A CA 1
ATOM 682 C C . HIS A 1 90 ? -6.159 -13.781 -10.031 1.00 92.25 90 HIS A C 1
ATOM 684 O O . HIS A 1 90 ? -5.704 -12.960 -10.827 1.00 92.25 90 HIS A O 1
ATOM 690 N N . GLU A 1 91 ? -7.422 -14.187 -10.101 1.00 91.19 91 GLU A N 1
ATOM 691 C CA . GLU A 1 91 ? -8.386 -13.549 -10.994 1.00 91.19 91 GLU A CA 1
ATOM 692 C C . GLU A 1 91 ? -8.769 -12.168 -10.445 1.00 91.19 91 GLU A C 1
ATOM 694 O O . GLU A 1 91 ? -9.099 -12.027 -9.271 1.00 91.19 91 GLU A O 1
ATOM 699 N N . GLY A 1 92 ? -8.726 -11.127 -11.277 1.00 92.38 92 GLY A N 1
ATOM 700 C CA . GLY A 1 92 ? -9.101 -9.769 -10.864 1.00 92.38 92 GLY A CA 1
ATOM 701 C C . GLY A 1 92 ? -7.975 -8.922 -10.256 1.00 92.38 92 GLY A C 1
ATOM 702 O O . GLY A 1 92 ? -8.197 -7.742 -10.019 1.00 92.38 92 GLY A O 1
ATOM 703 N N . VAL A 1 93 ? -6.760 -9.459 -10.100 1.00 95.75 93 VAL A N 1
ATOM 704 C CA . VAL A 1 93 ? -5.545 -8.670 -9.829 1.00 95.75 93 VAL A CA 1
ATOM 705 C C . VAL A 1 93 ? -4.319 -9.363 -10.426 1.00 95.75 93 VAL A C 1
ATOM 707 O O . VAL A 1 93 ? -4.156 -10.576 -10.316 1.00 95.75 93 VAL A O 1
ATOM 710 N N . ARG A 1 94 ? -3.447 -8.608 -11.097 1.00 96.06 94 ARG A N 1
ATOM 711 C CA . ARG A 1 94 ? -2.176 -9.119 -11.637 1.00 96.06 94 ARG A CA 1
ATOM 712 C C . ARG A 1 94 ? -1.015 -8.343 -11.046 1.00 96.06 94 ARG A C 1
ATOM 714 O O . ARG A 1 94 ? -1.183 -7.194 -10.664 1.00 96.06 94 ARG A O 1
ATOM 721 N N . CYS A 1 95 ? 0.176 -8.930 -11.065 1.00 97.12 95 CYS A N 1
ATOM 722 C CA . CYS A 1 95 ? 1.403 -8.211 -10.742 1.00 97.12 95 CYS A CA 1
ATOM 723 C C . CYS A 1 95 ? 2.274 -8.020 -11.982 1.00 97.12 95 CYS A C 1
ATOM 725 O O . CYS A 1 95 ? 2.346 -8.908 -12.839 1.00 97.12 95 CYS A O 1
ATOM 727 N N . ALA A 1 96 ? 2.982 -6.893 -12.057 1.00 96.69 96 ALA A N 1
ATOM 728 C CA . ALA A 1 96 ? 4.040 -6.713 -13.039 1.00 96.69 96 ALA A CA 1
ATOM 729 C C . ALA A 1 96 ? 5.123 -7.773 -12.808 1.00 96.69 96 ALA A C 1
ATOM 731 O O . ALA A 1 96 ? 5.589 -7.985 -11.683 1.00 96.69 96 ALA A O 1
ATOM 732 N N . ARG A 1 97 ? 5.529 -8.458 -13.879 1.00 96.50 97 ARG A N 1
ATOM 733 C CA . ARG A 1 97 ? 6.473 -9.574 -13.777 1.00 96.50 97 ARG A CA 1
ATOM 734 C C . ARG A 1 97 ? 7.887 -9.046 -13.510 1.00 96.50 97 ARG A C 1
ATOM 736 O O . ARG A 1 97 ? 8.415 -8.353 -14.385 1.00 96.50 97 ARG A O 1
ATOM 743 N N . PRO A 1 98 ? 8.530 -9.390 -12.384 1.00 95.88 98 PRO A N 1
ATOM 744 C CA . PRO A 1 98 ? 9.922 -9.025 -12.155 1.00 95.88 98 PRO A CA 1
ATOM 745 C C . PRO A 1 98 ? 10.829 -9.736 -13.165 1.00 95.88 98 PRO A C 1
ATOM 747 O O . PRO A 1 98 ? 10.519 -10.819 -13.673 1.00 95.88 98 PRO A O 1
ATOM 750 N N . LEU A 1 99 ? 11.945 -9.098 -13.492 1.00 95.25 99 LEU A N 1
ATOM 751 C CA . LEU A 1 99 ? 12.966 -9.628 -14.380 1.00 95.25 99 LEU A CA 1
ATOM 752 C C . LEU A 1 99 ? 14.213 -9.976 -13.583 1.00 95.25 99 LEU A C 1
ATOM 754 O O . LEU A 1 99 ? 14.582 -9.295 -12.629 1.00 95.25 99 LEU A O 1
ATOM 758 N N . ARG A 1 100 ? 14.881 -11.036 -14.027 1.00 94.19 100 ARG A N 1
ATOM 759 C CA . ARG A 1 100 ? 16.194 -11.425 -13.531 1.00 94.19 100 ARG A CA 1
ATOM 760 C C . ARG A 1 100 ? 17.253 -10.965 -14.514 1.00 94.19 100 ARG A C 1
ATOM 762 O O . ARG A 1 100 ? 17.015 -10.955 -15.723 1.00 94.19 100 ARG A O 1
ATOM 769 N N . SER A 1 101 ? 18.406 -10.584 -13.990 1.00 92.69 101 SER A N 1
ATOM 770 C CA . SER A 1 101 ? 19.595 -10.339 -14.792 1.00 92.69 101 SER A CA 1
ATOM 771 C C . SER A 1 101 ? 20.052 -11.627 -15.479 1.00 92.69 101 SER A C 1
ATOM 773 O O . SER A 1 101 ? 19.625 -12.731 -15.128 1.00 92.69 101 SER A O 1
ATOM 775 N N . ALA A 1 102 ? 20.965 -11.500 -16.439 1.00 88.56 102 ALA A N 1
ATOM 776 C CA . ALA A 1 102 ? 21.529 -12.636 -17.166 1.00 88.56 102 ALA A CA 1
ATOM 777 C C . ALA A 1 102 ? 22.184 -13.693 -16.249 1.00 88.56 102 ALA A C 1
ATOM 779 O O . ALA A 1 102 ? 22.226 -14.868 -16.600 1.00 88.56 102 ALA A O 1
ATOM 780 N N . ASP A 1 103 ? 22.658 -13.289 -15.066 1.00 88.50 103 ASP A N 1
ATOM 781 C CA . ASP A 1 103 ? 23.229 -14.167 -14.035 1.00 88.50 103 ASP A CA 1
ATOM 782 C C . ASP A 1 103 ? 22.227 -14.586 -12.937 1.00 88.50 103 ASP A C 1
ATOM 784 O O . ASP A 1 103 ? 22.613 -15.166 -11.925 1.00 88.50 103 ASP A O 1
ATOM 788 N N . GLY A 1 104 ? 20.930 -14.321 -13.130 1.00 91.00 104 GLY A N 1
ATOM 789 C CA . GLY A 1 104 ? 19.840 -14.812 -12.280 1.00 91.00 104 GLY A CA 1
ATOM 790 C C . GLY A 1 104 ? 19.481 -13.935 -11.074 1.00 91.00 104 GLY A C 1
ATOM 791 O O . GLY A 1 104 ? 18.542 -14.274 -10.341 1.00 91.00 104 GLY A O 1
ATOM 792 N N . ARG A 1 105 ? 20.173 -12.808 -10.863 1.00 92.38 105 ARG A N 1
ATOM 793 C CA . ARG A 1 105 ? 19.888 -11.867 -9.767 1.00 92.38 105 ARG A CA 1
ATOM 794 C C . ARG A 1 105 ? 18.613 -11.069 -10.037 1.00 92.38 105 ARG A C 1
ATOM 796 O O . ARG A 1 105 ? 18.296 -10.724 -11.166 1.00 92.38 105 ARG A O 1
ATOM 803 N N . VAL A 1 106 ? 17.893 -10.736 -8.971 1.00 92.19 106 VAL A N 1
ATOM 804 C CA . VAL A 1 106 ? 16.711 -9.850 -9.020 1.00 92.19 106 VAL A CA 1
ATOM 805 C C . VAL A 1 106 ? 17.077 -8.371 -8.855 1.00 92.19 106 VAL A C 1
ATOM 807 O O . VAL A 1 106 ? 16.239 -7.500 -9.067 1.00 92.19 106 VAL A O 1
ATOM 810 N N . MET A 1 107 ? 18.329 -8.085 -8.480 1.00 93.31 107 MET A N 1
ATOM 811 C CA . MET A 1 107 ? 18.848 -6.735 -8.262 1.00 93.31 107 MET A CA 1
ATOM 812 C C . MET A 1 107 ? 20.292 -6.628 -8.754 1.00 93.31 107 MET A C 1
ATOM 814 O O . MET A 1 107 ? 21.100 -7.534 -8.530 1.00 93.31 107 MET A O 1
ATOM 818 N N . VAL A 1 108 ? 20.629 -5.503 -9.382 1.00 93.62 108 VAL A N 1
ATOM 819 C CA . VAL A 1 108 ? 21.987 -5.186 -9.843 1.00 93.62 108 VAL A CA 1
ATOM 820 C C . VAL A 1 108 ? 22.276 -3.720 -9.543 1.00 93.62 108 VAL A C 1
ATOM 822 O O . VAL A 1 108 ? 21.525 -2.851 -9.964 1.00 93.62 108 VAL A O 1
ATOM 825 N N . ALA A 1 109 ? 23.361 -3.456 -8.808 1.00 92.56 109 ALA A N 1
ATOM 826 C CA . ALA A 1 109 ? 23.841 -2.107 -8.484 1.00 92.56 109 ALA A CA 1
ATOM 827 C C . ALA A 1 109 ? 22.760 -1.152 -7.925 1.00 92.56 109 ALA A C 1
ATOM 829 O O . ALA A 1 109 ? 22.724 0.018 -8.286 1.00 92.56 109 ALA A O 1
ATOM 830 N N . GLY A 1 110 ? 21.871 -1.656 -7.060 1.00 93.31 110 GLY A N 1
ATOM 831 C CA . GLY A 1 110 ? 20.795 -0.855 -6.458 1.00 93.31 110 GLY A CA 1
ATOM 832 C C . GLY A 1 110 ? 19.551 -0.686 -7.334 1.00 93.31 110 GLY A C 1
ATOM 833 O O . GLY A 1 110 ? 18.678 0.096 -6.990 1.00 93.31 110 GLY A O 1
ATOM 834 N N . TRP A 1 111 ? 19.442 -1.423 -8.441 1.00 94.69 111 TRP A N 1
ATOM 835 C CA . TRP A 1 111 ? 18.288 -1.377 -9.336 1.00 94.69 111 TRP A CA 1
ATOM 836 C C . TRP A 1 111 ? 17.604 -2.729 -9.445 1.00 94.69 111 TRP A C 1
ATOM 838 O O . TRP A 1 111 ? 18.255 -3.779 -9.451 1.00 94.69 111 TRP A O 1
ATOM 848 N N . ARG A 1 112 ? 16.287 -2.682 -9.618 1.00 95.31 112 ARG A N 1
ATOM 849 C CA . ARG A 1 112 ? 15.451 -3.820 -9.998 1.00 95.31 112 ARG A CA 1
ATOM 850 C C . ARG A 1 112 ? 14.805 -3.566 -11.349 1.00 95.31 112 ARG A C 1
ATOM 852 O O . ARG A 1 112 ? 14.639 -2.418 -11.757 1.00 95.31 112 ARG A O 1
ATOM 859 N N . ALA A 1 113 ? 14.407 -4.641 -12.015 1.00 95.81 113 ALA A N 1
ATOM 860 C CA . ALA A 1 113 ? 13.741 -4.575 -13.305 1.00 95.81 113 ALA A CA 1
ATOM 861 C C . ALA A 1 113 ? 12.418 -5.346 -13.283 1.00 95.81 113 ALA A C 1
ATOM 863 O O . ALA A 1 113 ? 12.332 -6.439 -12.724 1.00 95.81 113 ALA A O 1
ATOM 864 N N . SER A 1 114 ? 11.402 -4.798 -13.942 1.00 96.56 114 SER A N 1
ATOM 865 C CA . SER A 1 114 ? 10.099 -5.431 -14.158 1.00 96.56 114 SER A CA 1
ATOM 866 C C . SER A 1 114 ? 9.688 -5.303 -15.625 1.00 96.56 114 SER A C 1
ATOM 868 O O . SER A 1 114 ? 10.091 -4.375 -16.323 1.00 96.56 114 SER A O 1
ATOM 870 N N . SER A 1 115 ? 8.870 -6.235 -16.111 1.00 96.06 115 SER A N 1
ATOM 871 C CA . SER A 1 115 ? 8.221 -6.107 -17.419 1.00 96.06 115 SER A CA 1
ATOM 872 C C . SER A 1 115 ? 7.249 -4.929 -17.370 1.00 96.06 115 SER A C 1
ATOM 874 O O . SER A 1 115 ? 6.423 -4.859 -16.461 1.00 96.06 115 SER A O 1
ATOM 876 N N . PHE A 1 116 ? 7.347 -4.019 -18.336 1.00 96.50 116 PHE A N 1
ATOM 877 C CA . PHE A 1 116 ? 6.425 -2.899 -18.470 1.00 96.50 116 PHE A CA 1
ATOM 878 C C . PHE A 1 116 ? 5.021 -3.405 -18.800 1.00 96.50 116 PHE A C 1
ATOM 880 O O . PHE A 1 116 ? 4.832 -4.156 -19.759 1.00 96.50 116 PHE A O 1
ATOM 887 N N . GLU A 1 117 ? 4.041 -2.912 -18.056 1.00 96.88 117 GLU A N 1
ATOM 888 C CA . GLU A 1 117 ? 2.621 -3.080 -18.342 1.00 96.88 117 GLU A CA 1
ATOM 889 C C . GLU A 1 117 ? 2.042 -1.706 -18.706 1.00 96.88 117 GLU A C 1
ATOM 891 O O . GLU A 1 117 ? 2.350 -0.718 -18.033 1.00 96.88 117 GLU A O 1
ATOM 896 N N . PRO A 1 118 ? 1.246 -1.599 -19.783 1.00 95.19 118 PRO A N 1
ATOM 897 C CA . PRO A 1 118 ? 0.620 -0.337 -20.134 1.00 95.19 118 PRO A CA 1
ATOM 898 C C . PRO A 1 118 ? -0.446 0.016 -19.095 1.00 95.19 118 PRO A C 1
ATOM 900 O O . PRO A 1 118 ? -1.150 -0.862 -18.600 1.00 95.19 118 PRO A O 1
ATOM 903 N N . GLY A 1 119 ? -0.577 1.305 -18.798 1.00 95.44 119 GLY A N 1
ATOM 904 C CA . GLY A 1 119 ? -1.569 1.818 -17.864 1.00 95.44 119 GLY A CA 1
ATOM 905 C C . GLY A 1 119 ? -1.057 3.000 -17.056 1.00 95.44 119 GLY A C 1
ATOM 906 O O . GLY A 1 119 ? 0.089 3.428 -17.211 1.00 95.44 119 GLY A O 1
ATOM 907 N N . ARG A 1 120 ? -1.929 3.533 -16.205 1.00 95.19 120 ARG A N 1
ATOM 908 C CA . ARG A 1 120 ? -1.642 4.636 -15.281 1.00 95.19 120 ARG A CA 1
ATOM 909 C C . ARG A 1 120 ? -2.479 4.497 -14.005 1.00 95.19 120 ARG A C 1
ATOM 911 O O . ARG A 1 120 ? -3.489 3.796 -14.044 1.00 95.19 120 ARG A O 1
ATOM 918 N N . PRO A 1 121 ? -2.101 5.155 -12.900 1.00 94.00 121 PRO A N 1
ATOM 919 C CA . PRO A 1 121 ? -3.004 5.330 -11.768 1.00 94.00 121 PRO A CA 1
ATOM 920 C C . PRO A 1 121 ? -4.307 5.999 -12.211 1.00 94.00 121 PRO A C 1
ATOM 922 O O . PRO A 1 121 ? -4.286 6.914 -13.038 1.00 94.00 121 PRO A O 1
ATOM 925 N N . GLU A 1 122 ? -5.428 5.546 -11.660 1.00 94.31 122 GLU A N 1
ATOM 926 C CA . GLU A 1 122 ? -6.754 6.131 -11.867 1.00 94.31 122 GLU A CA 1
ATOM 927 C C . GLU A 1 122 ? -7.525 6.120 -10.541 1.00 94.31 122 GLU A C 1
ATOM 929 O O . GLU A 1 122 ? -7.288 5.266 -9.687 1.00 94.31 122 GLU A O 1
ATOM 934 N N . GLU A 1 123 ? -8.475 7.043 -10.376 1.00 90.94 123 GLU A N 1
ATOM 935 C CA . GLU A 1 123 ? -9.313 7.191 -9.173 1.00 90.94 123 GLU A CA 1
ATOM 936 C C . GLU A 1 123 ? -10.430 6.129 -9.105 1.00 90.94 123 GLU A C 1
ATOM 938 O O . GLU A 1 123 ? -11.606 6.419 -8.901 1.00 90.94 123 GLU A O 1
ATOM 943 N N . ARG A 1 124 ? -10.073 4.857 -9.303 1.00 95.56 124 ARG A N 1
ATOM 944 C CA . ARG A 1 124 ? -11.003 3.718 -9.276 1.00 95.56 124 ARG A CA 1
ATOM 945 C C . ARG A 1 124 ? -11.013 3.043 -7.910 1.00 95.56 124 ARG A C 1
ATOM 947 O O . ARG A 1 124 ? -10.752 1.850 -7.803 1.00 95.56 124 ARG A O 1
ATOM 954 N N . VAL A 1 125 ? -11.286 3.811 -6.856 1.00 97.56 125 VAL A N 1
ATOM 955 C CA . VAL A 1 125 ? -11.074 3.374 -5.463 1.00 97.56 125 VAL A CA 1
ATOM 956 C C . VAL A 1 125 ? -11.787 2.058 -5.139 1.00 97.56 125 VAL A C 1
ATOM 958 O O . VAL A 1 125 ? -11.144 1.137 -4.648 1.00 97.56 125 VAL A O 1
ATOM 961 N N . ASP A 1 126 ? -13.074 1.917 -5.465 1.00 98.06 126 ASP A N 1
ATOM 962 C CA . ASP A 1 126 ? -13.817 0.669 -5.237 1.00 98.06 126 ASP A CA 1
ATOM 963 C C . ASP A 1 126 ? -13.199 -0.534 -5.975 1.00 98.06 126 ASP A C 1
ATOM 965 O O . ASP A 1 126 ? -13.131 -1.631 -5.420 1.00 98.06 126 ASP A O 1
ATOM 969 N N . GLU A 1 127 ? -12.701 -0.338 -7.203 1.00 97.88 127 GLU A N 1
ATOM 970 C CA . GLU A 1 127 ? -11.991 -1.380 -7.956 1.00 97.88 127 GLU A CA 1
ATOM 971 C C . GLU A 1 127 ? -10.655 -1.727 -7.281 1.00 97.88 127 GLU A C 1
ATOM 973 O O . GLU A 1 127 ? -10.340 -2.908 -7.131 1.00 97.88 127 GLU A O 1
ATOM 978 N N . THR A 1 128 ? -9.912 -0.727 -6.792 1.00 98.25 128 THR A N 1
ATOM 979 C CA . THR A 1 128 ? -8.653 -0.928 -6.058 1.00 98.25 128 THR A CA 1
ATOM 980 C C . THR A 1 128 ? -8.880 -1.702 -4.759 1.00 98.25 128 THR A C 1
ATOM 982 O O . THR A 1 128 ? -8.139 -2.638 -4.475 1.00 98.25 128 THR A O 1
ATOM 985 N N . VAL A 1 129 ? -9.918 -1.372 -3.980 1.00 98.56 129 VAL A N 1
ATOM 986 C CA . VAL A 1 129 ? -10.255 -2.090 -2.736 1.00 98.56 129 VAL A CA 1
ATOM 987 C C . VAL A 1 129 ? -10.690 -3.524 -3.049 1.00 98.56 129 VAL A C 1
ATOM 989 O O . VAL A 1 129 ? -10.258 -4.470 -2.394 1.00 98.56 129 VAL A O 1
ATOM 992 N N . ALA A 1 130 ? -11.471 -3.732 -4.109 1.00 98.31 130 ALA A N 1
ATOM 993 C CA . ALA A 1 130 ? -11.837 -5.074 -4.552 1.00 98.31 130 ALA A CA 1
ATOM 994 C C . ALA A 1 130 ? -10.620 -5.887 -5.050 1.00 98.31 130 ALA A C 1
ATOM 996 O O . ALA A 1 130 ? -10.581 -7.109 -4.873 1.00 98.31 130 ALA A O 1
ATOM 997 N N . ALA A 1 131 ? -9.630 -5.240 -5.671 1.00 98.38 131 ALA A N 1
ATOM 998 C CA . ALA A 1 131 ? -8.363 -5.856 -6.060 1.00 98.38 131 ALA A CA 1
ATOM 999 C C . ALA A 1 131 ? -7.464 -6.152 -4.847 1.00 98.38 131 ALA A C 1
ATOM 1001 O O . ALA A 1 131 ? -6.801 -7.184 -4.830 1.00 98.38 131 ALA A O 1
ATOM 1002 N N . ALA A 1 132 ? -7.491 -5.304 -3.817 1.00 98.50 132 ALA A N 1
ATOM 1003 C CA . ALA A 1 132 ? -6.765 -5.486 -2.562 1.00 98.50 132 ALA A CA 1
ATOM 1004 C C . ALA A 1 132 ? -7.205 -6.752 -1.815 1.00 98.50 132 ALA A C 1
ATOM 1006 O O . ALA A 1 132 ? -6.366 -7.536 -1.384 1.00 98.50 132 ALA A O 1
ATOM 1007 N N . VAL A 1 133 ? -8.517 -6.998 -1.734 1.00 98.38 133 VAL A N 1
ATOM 1008 C CA . VAL A 1 133 ? -9.073 -8.232 -1.149 1.00 98.38 133 VAL A CA 1
ATOM 1009 C C . VAL A 1 133 ? -8.571 -9.472 -1.901 1.00 98.38 133 VAL A C 1
ATOM 1011 O O . VAL A 1 133 ? -8.094 -10.429 -1.299 1.00 98.38 133 VAL A O 1
ATOM 1014 N N . ARG A 1 134 ? -8.590 -9.422 -3.238 1.00 98.25 134 ARG A N 1
ATOM 1015 C CA . ARG A 1 134 ? -8.076 -10.504 -4.097 1.00 98.25 134 ARG A CA 1
ATOM 1016 C C . ARG A 1 134 ? -6.566 -10.692 -3.975 1.00 98.25 134 ARG A C 1
ATOM 1018 O O . ARG A 1 134 ? -6.065 -11.796 -4.171 1.00 98.25 134 ARG A O 1
ATOM 1025 N N . LEU A 1 135 ? -5.831 -9.616 -3.705 1.00 98.50 135 LEU A N 1
ATOM 1026 C CA . LEU A 1 135 ? -4.398 -9.692 -3.469 1.00 98.50 135 LEU A CA 1
ATOM 1027 C C . LEU A 1 135 ? -4.113 -10.411 -2.147 1.00 98.50 135 LEU A C 1
ATOM 1029 O O . LEU A 1 135 ? -3.240 -11.270 -2.136 1.00 98.50 135 LEU A O 1
ATOM 1033 N N . ASP A 1 136 ? -4.878 -10.146 -1.086 1.00 98.00 136 ASP A N 1
ATOM 1034 C CA . ASP A 1 136 ? -4.766 -10.901 0.171 1.00 98.00 136 ASP A CA 1
ATOM 1035 C C . ASP A 1 136 ? -5.049 -12.395 -0.046 1.00 98.00 136 ASP A C 1
ATOM 1037 O O . ASP A 1 136 ? -4.261 -13.235 0.387 1.00 98.00 136 ASP A O 1
ATOM 1041 N N . ASP A 1 137 ? -6.088 -12.748 -0.810 1.00 97.62 137 ASP A N 1
ATOM 1042 C CA . ASP A 1 137 ? -6.349 -14.148 -1.188 1.00 97.62 137 ASP A CA 1
ATOM 1043 C C . ASP A 1 137 ? -5.151 -14.790 -1.911 1.00 97.62 137 ASP A C 1
ATOM 1045 O O . ASP A 1 137 ? -4.788 -15.942 -1.649 1.00 97.62 137 ASP A O 1
ATOM 1049 N N . ALA A 1 138 ? -4.503 -14.037 -2.805 1.00 97.56 138 ALA A N 1
ATOM 1050 C CA . ALA A 1 138 ? -3.322 -14.479 -3.542 1.00 97.56 138 ALA A CA 1
ATOM 1051 C C . ALA A 1 138 ? -2.069 -14.611 -2.661 1.00 97.56 138 ALA A C 1
ATOM 1053 O O . ALA A 1 138 ? -1.187 -15.419 -2.966 1.00 97.56 138 ALA A O 1
ATOM 1054 N N . LEU A 1 139 ? -1.975 -13.805 -1.601 1.00 97.31 139 LEU A N 1
ATOM 1055 C CA . LEU A 1 139 ? -0.851 -13.753 -0.666 1.00 97.31 139 LEU A CA 1
ATOM 1056 C C . LEU A 1 139 ? -0.979 -14.764 0.475 1.00 97.31 139 LEU A C 1
ATOM 1058 O O . LEU A 1 139 ? 0.039 -15.197 1.009 1.00 97.31 139 LEU A O 1
ATOM 1062 N N . ARG A 1 140 ? -2.191 -15.221 0.794 1.00 95.44 140 ARG A N 1
ATOM 1063 C CA . ARG A 1 140 ? -2.457 -16.226 1.831 1.00 95.44 140 ARG A CA 1
ATOM 1064 C C . ARG A 1 140 ? -1.555 -17.473 1.813 1.00 95.44 140 ARG A C 1
ATOM 1066 O O . ARG A 1 140 ? -1.159 -17.907 2.895 1.00 95.44 140 ARG A O 1
ATOM 1073 N N . PRO A 1 141 ? -1.214 -18.094 0.662 1.00 95.31 141 PRO A N 1
ATOM 1074 C CA . PRO A 1 141 ? -0.325 -19.259 0.642 1.00 95.31 141 PRO A CA 1
ATOM 1075 C C . PRO A 1 141 ? 1.165 -18.913 0.813 1.00 95.31 141 PRO A C 1
ATOM 1077 O O . PRO A 1 141 ? 1.988 -19.825 0.89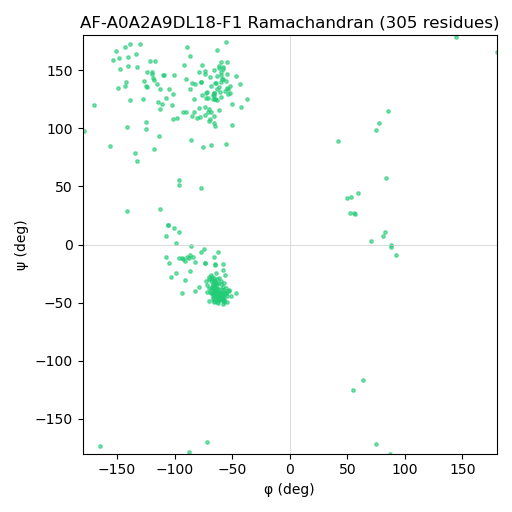8 1.00 95.31 141 PRO A O 1
ATOM 1080 N N . ILE A 1 142 ? 1.543 -17.632 0.828 1.00 96.25 142 ILE A N 1
ATOM 1081 C CA . ILE A 1 142 ? 2.934 -17.202 0.972 1.00 96.25 142 ILE A CA 1
ATOM 1082 C C . ILE A 1 142 ? 3.359 -17.316 2.439 1.00 96.25 142 ILE A C 1
ATOM 1084 O O . ILE A 1 142 ? 2.946 -16.538 3.294 1.00 96.25 142 ILE A O 1
ATOM 1088 N N . THR A 1 143 ? 4.240 -18.275 2.721 1.00 91.69 143 THR A N 1
ATOM 1089 C CA . THR A 1 143 ? 4.818 -18.486 4.060 1.00 91.69 143 THR A CA 1
ATOM 1090 C C . THR A 1 143 ? 6.142 -17.753 4.267 1.00 91.69 143 THR A C 1
ATOM 1092 O O . THR A 1 143 ? 6.654 -17.697 5.381 1.00 91.69 143 THR A O 1
ATOM 1095 N N . GLU A 1 144 ? 6.743 -17.240 3.192 1.00 91.56 144 GLU A N 1
ATOM 1096 C CA . GLU A 1 144 ? 7.949 -16.420 3.267 1.0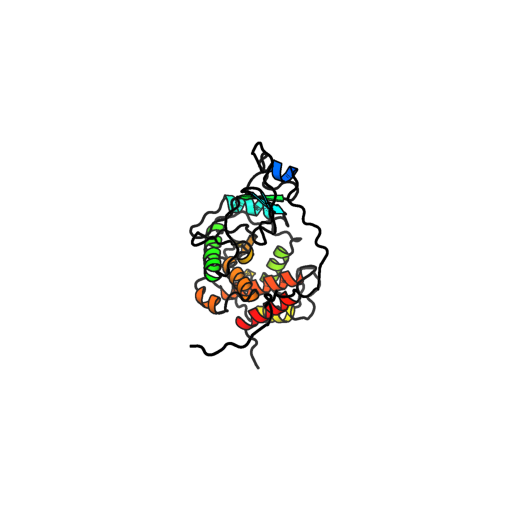0 91.56 144 GLU A CA 1
ATOM 1097 C C . GLU A 1 144 ? 7.552 -14.988 3.635 1.00 91.56 144 GLU A C 1
ATOM 1099 O O . GLU A 1 144 ? 6.966 -14.276 2.820 1.00 91.56 144 GLU A O 1
ATOM 1104 N N . PHE A 1 145 ? 7.864 -14.556 4.855 1.00 90.44 145 PHE A N 1
ATOM 1105 C CA . PHE A 1 145 ? 7.567 -13.196 5.301 1.00 90.44 145 PHE A CA 1
ATOM 1106 C C . PHE A 1 145 ? 8.587 -12.180 4.770 1.00 90.44 145 PHE A C 1
ATOM 1108 O O . PHE A 1 145 ? 9.754 -12.530 4.570 1.00 90.44 145 PHE A O 1
ATOM 1115 N N . PRO A 1 146 ? 8.156 -10.926 4.531 1.00 90.25 146 PRO A N 1
ATOM 1116 C CA . PRO A 1 146 ? 9.070 -9.854 4.165 1.00 90.25 146 PRO A CA 1
ATOM 1117 C C . PRO A 1 146 ? 10.084 -9.602 5.285 1.00 90.25 146 PRO A C 1
ATOM 1119 O O . PRO A 1 146 ? 9.806 -9.834 6.462 1.00 90.25 146 PRO A O 1
ATOM 1122 N N . ASP A 1 147 ? 11.254 -9.079 4.921 1.00 86.19 147 ASP A N 1
ATOM 1123 C CA . ASP A 1 147 ? 12.195 -8.553 5.907 1.00 86.19 147 ASP A CA 1
ATOM 1124 C C . ASP A 1 147 ? 11.625 -7.258 6.513 1.00 86.19 147 ASP A C 1
ATOM 1126 O O . ASP A 1 147 ? 11.569 -6.218 5.853 1.00 86.19 147 ASP A O 1
ATOM 1130 N N . LEU A 1 148 ? 11.166 -7.342 7.765 1.00 83.81 148 LEU A N 1
ATOM 1131 C CA . LEU A 1 148 ? 10.584 -6.241 8.541 1.00 83.81 148 LEU A CA 1
ATOM 1132 C C . LEU A 1 148 ? 11.636 -5.590 9.451 1.00 83.81 148 LEU A C 1
ATOM 1134 O O . LEU A 1 148 ? 11.434 -5.458 10.666 1.00 83.81 148 LEU A O 1
ATOM 1138 N N . SER A 1 149 ? 12.772 -5.218 8.856 1.00 82.56 149 SER A N 1
ATOM 1139 C CA . SER A 1 149 ? 13.945 -4.681 9.552 1.00 82.56 149 SER A CA 1
ATOM 1140 C C . SER A 1 149 ? 13.603 -3.594 10.581 1.00 82.56 149 SER A C 1
ATOM 1142 O O . SER A 1 149 ? 12.723 -2.751 10.393 1.00 82.56 149 SER A O 1
ATOM 1144 N N . ALA A 1 150 ? 14.353 -3.573 11.684 1.00 77.12 150 ALA A N 1
ATOM 1145 C CA . ALA A 1 150 ? 14.245 -2.524 12.694 1.00 77.12 150 ALA A CA 1
ATOM 1146 C C . ALA A 1 150 ? 14.637 -1.138 12.158 1.00 77.12 150 ALA A C 1
ATOM 1148 O O . ALA A 1 150 ? 14.160 -0.143 12.693 1.00 77.12 150 ALA A O 1
ATOM 1149 N N . SER A 1 151 ? 15.468 -1.072 11.112 1.00 81.62 151 SER A N 1
ATOM 1150 C CA . SER A 1 151 ? 15.875 0.182 10.467 1.00 81.62 151 SER A CA 1
ATOM 1151 C C . SER A 1 151 ? 14.861 0.704 9.448 1.00 81.62 151 SER A C 1
ATOM 1153 O O . SER A 1 151 ? 14.951 1.863 9.056 1.00 81.62 151 SER A O 1
ATOM 1155 N N . ASP A 1 152 ? 13.909 -0.123 9.013 1.00 86.88 152 ASP A N 1
ATOM 1156 C CA . ASP A 1 152 ? 12.900 0.275 8.034 1.00 86.88 152 ASP A CA 1
ATOM 1157 C C . ASP A 1 152 ? 11.798 1.105 8.709 1.00 86.88 152 ASP A C 1
ATOM 1159 O O . ASP A 1 152 ? 11.078 0.624 9.588 1.00 86.88 152 ASP A O 1
ATOM 1163 N N . VAL A 1 153 ? 11.665 2.362 8.282 1.00 88.56 153 VAL A N 1
ATOM 1164 C CA . VAL A 1 153 ? 10.655 3.314 8.762 1.00 88.56 153 VAL A CA 1
ATOM 1165 C C . VAL A 1 153 ? 9.241 2.747 8.638 1.00 88.56 153 VAL A C 1
ATOM 1167 O O . VAL A 1 153 ? 8.451 2.883 9.573 1.00 88.56 153 VAL A O 1
ATOM 1170 N N . PHE A 1 154 ? 8.924 2.047 7.548 1.00 90.19 154 PHE A N 1
ATOM 1171 C CA . PHE A 1 154 ? 7.588 1.495 7.341 1.00 90.19 154 PHE A CA 1
ATOM 1172 C C . PHE A 1 154 ? 7.318 0.311 8.269 1.00 90.19 154 PHE A C 1
ATOM 1174 O O . PHE A 1 154 ? 6.248 0.241 8.869 1.00 90.19 154 PHE A O 1
ATOM 1181 N N . ALA A 1 155 ? 8.295 -0.577 8.469 1.00 90.88 155 ALA A N 1
ATOM 1182 C CA . ALA A 1 155 ? 8.174 -1.678 9.426 1.00 90.88 155 ALA A CA 1
ATOM 1183 C C . ALA A 1 155 ? 8.064 -1.175 10.880 1.00 90.88 155 ALA A C 1
ATOM 1185 O O . ALA A 1 155 ? 7.359 -1.760 11.703 1.00 90.88 155 ALA A O 1
ATOM 1186 N N . ARG A 1 156 ? 8.748 -0.074 11.215 1.00 91.12 156 ARG A N 1
ATOM 1187 C CA . ARG A 1 156 ? 8.634 0.598 12.519 1.00 91.12 156 ARG A CA 1
ATOM 1188 C C . ARG A 1 156 ? 7.244 1.198 12.726 1.00 91.12 156 ARG A C 1
ATOM 1190 O O . ARG A 1 156 ? 6.645 0.944 13.769 1.00 91.12 156 ARG A O 1
ATOM 1197 N N . ALA A 1 157 ? 6.729 1.932 11.740 1.00 92.38 157 ALA A N 1
ATOM 1198 C CA . ALA A 1 157 ? 5.383 2.497 11.783 1.00 92.38 157 ALA A CA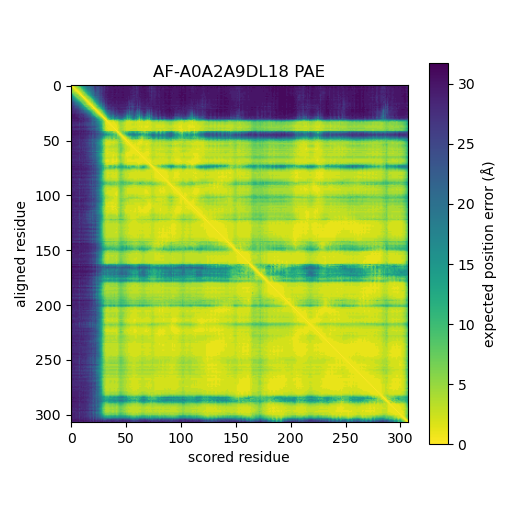 1
ATOM 1199 C C . ALA A 1 157 ? 4.312 1.406 11.910 1.00 92.38 157 ALA A C 1
ATOM 1201 O O . ALA A 1 157 ? 3.388 1.534 12.704 1.00 92.38 157 ALA A O 1
ATOM 1202 N N . ASP A 1 158 ? 4.471 0.303 11.178 1.00 93.81 158 ASP A N 1
ATOM 1203 C CA . ASP A 1 158 ? 3.582 -0.856 11.224 1.00 93.81 158 ASP A CA 1
ATOM 1204 C C . ASP A 1 158 ? 3.582 -1.541 12.603 1.00 93.81 158 ASP A C 1
ATOM 1206 O O . ASP A 1 158 ? 2.528 -1.938 13.092 1.00 93.81 158 ASP A O 1
ATOM 1210 N N . ARG A 1 159 ? 4.725 -1.636 13.295 1.00 92.06 159 ARG A N 1
ATOM 1211 C CA . ARG A 1 159 ? 4.750 -2.111 14.693 1.00 92.06 159 ARG A CA 1
ATOM 1212 C C . ARG A 1 159 ? 4.044 -1.140 15.642 1.00 92.06 159 ARG A C 1
ATOM 1214 O O . ARG A 1 159 ? 3.221 -1.568 16.450 1.00 92.06 159 ARG A O 1
ATOM 1221 N N . ALA A 1 160 ? 4.337 0.155 15.531 1.00 91.94 160 ALA A N 1
ATOM 1222 C CA . ALA A 1 160 ? 3.747 1.183 16.388 1.00 91.94 160 ALA A CA 1
ATOM 1223 C C . ALA A 1 160 ? 2.218 1.260 16.220 1.00 91.94 160 ALA A C 1
ATOM 1225 O O . ALA A 1 160 ? 1.484 1.317 17.205 1.00 91.94 160 ALA A O 1
ATOM 1226 N N . ALA A 1 161 ? 1.728 1.156 14.982 1.00 93.88 161 ALA A N 1
ATOM 1227 C CA . ALA A 1 161 ? 0.307 1.181 14.635 1.00 93.88 161 ALA A CA 1
ATOM 1228 C C . ALA A 1 161 ? -0.502 0.005 15.186 1.00 93.88 161 ALA A C 1
ATOM 1230 O O . ALA A 1 161 ? -1.727 0.070 15.210 1.00 93.88 161 ALA A O 1
ATOM 1231 N N . TRP A 1 162 ? 0.166 -1.072 15.597 1.00 93.62 162 TRP A N 1
ATOM 1232 C CA . TRP A 1 162 ? -0.477 -2.258 16.156 1.00 93.62 162 TRP A CA 1
ATOM 1233 C C . TRP A 1 162 ? -0.356 -2.336 17.676 1.00 93.62 162 TRP A C 1
ATOM 1235 O O . TRP A 1 162 ? -1.253 -2.878 18.312 1.00 93.62 162 TRP A O 1
ATOM 1245 N N . ALA A 1 163 ? 0.698 -1.752 18.253 1.00 89.31 163 ALA A N 1
ATOM 1246 C CA . ALA A 1 163 ? 0.844 -1.606 19.700 1.00 89.31 163 ALA A CA 1
ATOM 1247 C C . ALA A 1 163 ? 0.009 -0.444 20.270 1.00 89.31 163 ALA A C 1
ATOM 1249 O O . ALA A 1 163 ? -0.510 -0.562 21.373 1.00 89.31 163 ALA A O 1
ATOM 1250 N N . ILE A 1 164 ? -0.097 0.663 19.519 1.00 80.31 164 ILE A N 1
ATOM 1251 C CA . ILE A 1 164 ? -0.807 1.914 19.841 1.00 80.31 164 ILE A CA 1
ATOM 1252 C C . ILE A 1 164 ? -0.600 2.355 21.294 1.00 80.31 164 ILE A C 1
ATOM 1254 O O . ILE A 1 164 ? -1.391 2.080 22.196 1.00 80.31 164 ILE A O 1
ATOM 1258 N N . THR A 1 165 ? 0.456 3.136 21.496 1.00 74.50 165 THR A N 1
ATOM 1259 C CA . THR A 1 165 ? 0.817 3.756 22.778 1.00 74.50 165 THR A CA 1
ATOM 1260 C C . THR A 1 165 ? 0.799 5.284 22.656 1.00 74.50 165 THR A C 1
ATOM 1262 O O . THR A 1 165 ? 1.850 5.894 22.442 1.00 74.50 165 THR A O 1
ATOM 1265 N N . PRO A 1 166 ? -0.369 5.953 22.764 1.00 69.38 166 PRO A N 1
ATOM 1266 C CA . PRO A 1 166 ? -0.457 7.397 22.564 1.00 69.38 166 PRO A CA 1
ATOM 1267 C C . PRO A 1 166 ? 0.293 8.176 23.649 1.00 69.38 166 PRO A C 1
ATOM 1269 O O . PRO A 1 166 ? 0.042 8.001 24.840 1.00 69.38 166 PRO A O 1
ATOM 1272 N N . GLY A 1 167 ? 1.215 9.053 23.243 1.00 60.69 167 GLY A N 1
ATOM 1273 C CA . GLY A 1 167 ? 2.099 9.783 24.165 1.00 60.69 167 GLY A CA 1
ATOM 1274 C C . GLY A 1 167 ? 3.161 8.910 24.849 1.00 60.69 167 GLY A C 1
ATOM 1275 O O . GLY A 1 167 ? 3.902 9.407 25.693 1.00 60.69 167 GLY A O 1
ATOM 1276 N N . GLY A 1 168 ? 3.230 7.621 24.504 1.00 67.56 168 GLY A N 1
ATOM 1277 C CA . GLY A 1 168 ? 4.363 6.761 24.809 1.00 67.56 168 GLY A CA 1
ATOM 1278 C C . GLY A 1 168 ? 5.422 6.840 23.713 1.00 67.56 168 GLY A C 1
ATOM 1279 O O . GLY A 1 168 ? 5.283 7.560 22.721 1.00 67.56 168 GLY A O 1
ATOM 1280 N N . ASN A 1 169 ? 6.486 6.069 23.890 1.00 66.88 169 ASN A N 1
ATOM 1281 C CA . ASN A 1 169 ? 7.549 5.972 22.903 1.00 66.88 169 ASN A CA 1
ATOM 1282 C C . ASN A 1 169 ? 7.000 5.335 21.610 1.00 66.88 169 ASN A C 1
ATOM 1284 O O . ASN A 1 169 ? 6.234 4.369 21.669 1.00 66.88 169 ASN A O 1
ATOM 1288 N N . LEU A 1 170 ? 7.409 5.857 20.446 1.00 68.62 170 LEU A N 1
ATOM 1289 C CA . LEU A 1 170 ? 7.126 5.274 19.124 1.00 68.62 170 LEU A CA 1
ATOM 1290 C C . LEU A 1 170 ? 7.533 3.798 19.043 1.00 68.62 170 LEU A C 1
ATOM 1292 O O . LEU A 1 170 ? 6.851 2.987 18.419 1.00 68.62 170 LEU A O 1
ATOM 1296 N N . LEU A 1 171 ? 8.665 3.463 19.659 1.00 67.69 171 LEU A N 1
ATOM 1297 C CA . LEU A 1 171 ? 9.196 2.113 19.816 1.00 67.69 171 LEU A CA 1
ATOM 1298 C C . LEU A 1 171 ? 9.807 1.970 21.215 1.00 67.69 171 LEU A C 1
ATOM 1300 O O . LEU A 1 171 ? 10.149 2.987 21.823 1.00 67.69 171 LEU A O 1
ATOM 1304 N N . PRO A 1 172 ? 10.017 0.737 21.717 1.00 59.56 172 PRO A N 1
ATOM 1305 C CA . PRO A 1 172 ? 10.892 0.527 22.866 1.00 59.56 172 PRO A CA 1
ATOM 1306 C C . PRO A 1 172 ? 12.219 1.245 22.582 1.00 59.56 172 PRO A C 1
ATOM 1308 O O . PRO A 1 172 ? 12.830 0.996 21.547 1.00 59.56 172 PRO A O 1
ATOM 1311 N N . ASP A 1 173 ? 12.596 2.189 23.444 1.00 66.12 173 ASP A N 1
ATOM 1312 C CA . ASP A 1 173 ? 13.810 3.022 23.357 1.00 66.12 173 ASP A CA 1
ATOM 1313 C C . ASP A 1 173 ? 13.794 4.256 22.427 1.00 66.12 173 ASP A C 1
ATOM 1315 O O . ASP A 1 173 ? 14.829 4.907 22.284 1.00 66.12 173 ASP A O 1
ATOM 1319 N N . SER A 1 174 ? 12.664 4.644 21.823 1.00 70.25 174 SER A N 1
ATOM 1320 C CA . SER A 1 174 ? 12.571 5.963 21.166 1.00 70.25 174 SER A CA 1
ATOM 1321 C C . SER A 1 174 ? 12.165 7.065 22.146 1.00 70.25 174 SER A C 1
ATOM 1323 O O . SER A 1 174 ? 11.566 6.782 23.180 1.00 70.25 174 SER A O 1
ATOM 1325 N N . GLU A 1 175 ? 12.386 8.327 21.779 1.00 72.81 175 GLU A N 1
ATOM 1326 C CA . GLU A 1 175 ? 11.739 9.438 22.482 1.00 72.81 175 GLU A CA 1
ATOM 1327 C C . GLU A 1 175 ? 10.203 9.343 22.351 1.00 72.81 175 GLU A C 1
ATOM 1329 O O . GLU A 1 175 ? 9.696 8.756 21.375 1.00 72.81 175 GLU A O 1
ATOM 1334 N N . PRO A 1 176 ? 9.451 9.866 23.336 1.00 76.44 176 PRO A N 1
ATOM 1335 C CA . PRO A 1 176 ? 8.013 10.059 23.220 1.00 76.44 176 PRO A CA 1
ATOM 1336 C C . PRO A 1 176 ? 7.669 10.957 22.032 1.00 76.44 176 PRO A C 1
ATOM 1338 O O . PRO A 1 176 ? 8.452 11.821 21.642 1.00 76.44 176 PRO A O 1
ATOM 1341 N N . LEU A 1 177 ? 6.469 10.775 21.486 1.00 79.56 177 LEU A N 1
ATOM 1342 C CA . LEU A 1 177 ? 5.923 11.731 20.527 1.00 79.56 177 LEU A CA 1
ATOM 1343 C C . LEU A 1 177 ? 5.693 13.095 21.182 1.00 79.56 177 LEU A C 1
ATOM 1345 O O . LEU A 1 177 ? 5.163 13.166 22.295 1.00 79.56 177 LEU A O 1
ATOM 1349 N N . ASP A 1 178 ? 6.018 14.156 20.446 1.00 79.12 178 ASP A N 1
ATOM 1350 C CA . ASP A 1 178 ? 5.684 15.520 20.841 1.00 79.12 178 ASP A CA 1
ATOM 1351 C C . ASP A 1 178 ? 4.163 15.676 20.981 1.00 79.12 178 ASP A C 1
ATOM 1353 O O . ASP A 1 178 ? 3.377 15.144 20.189 1.00 79.12 178 ASP A O 1
ATOM 1357 N N . ASP A 1 179 ? 3.734 16.414 22.007 1.00 75.06 179 ASP A N 1
ATOM 1358 C CA . ASP A 1 179 ? 2.317 16.687 22.239 1.00 75.06 179 ASP A CA 1
ATOM 1359 C C . ASP A 1 179 ? 1.771 17.555 21.092 1.00 75.06 179 ASP A C 1
ATOM 1361 O O . ASP A 1 179 ? 2.070 18.745 20.977 1.00 75.06 179 ASP A O 1
ATOM 1365 N N . GLY A 1 180 ? 1.014 16.926 20.192 1.00 87.62 180 GLY A N 1
ATOM 1366 C CA . GLY A 1 180 ? 0.599 17.507 18.920 1.00 87.62 180 GLY A CA 1
ATOM 1367 C C . GLY A 1 180 ? -0.548 16.744 18.260 1.00 87.62 180 GLY A C 1
ATOM 1368 O O . GLY A 1 180 ? -1.127 15.816 18.833 1.00 87.62 180 GLY A O 1
ATOM 1369 N N . LEU A 1 181 ? -0.893 17.138 17.030 1.00 90.00 181 LEU A N 1
ATOM 1370 C CA . LEU A 1 181 ? -2.064 16.609 16.319 1.00 90.00 181 LEU A CA 1
ATOM 1371 C C . LEU A 1 181 ? -2.011 15.081 16.148 1.00 90.00 181 LEU A C 1
ATOM 1373 O O . LEU A 1 181 ? -3.031 14.410 16.301 1.00 90.00 181 LEU A O 1
ATOM 1377 N N . SER A 1 182 ? -0.821 14.524 15.922 1.00 91.31 182 SER A N 1
ATOM 1378 C CA . SER A 1 182 ? -0.579 13.080 15.841 1.00 91.31 182 SER A CA 1
ATOM 1379 C C . SER A 1 182 ? -0.976 12.353 17.125 1.00 91.31 182 SER A C 1
ATOM 1381 O O . SER A 1 182 ? -1.714 11.371 17.070 1.00 91.31 182 SER A O 1
ATOM 1383 N N . VAL A 1 183 ? -0.576 12.865 18.296 1.00 90.94 183 VAL A N 1
ATOM 1384 C CA . VAL A 1 183 ? -0.949 12.287 19.599 1.00 90.94 183 VAL A CA 1
ATOM 1385 C C . VAL A 1 183 ? -2.458 12.380 19.834 1.00 90.94 183 VAL A C 1
ATOM 1387 O O . VAL A 1 183 ? -3.056 11.413 20.307 1.00 90.94 183 VAL A O 1
ATOM 1390 N N . VAL A 1 184 ? -3.094 13.497 19.462 1.00 91.81 184 VAL A N 1
ATOM 1391 C CA . VAL A 1 184 ? -4.557 13.669 19.565 1.00 91.81 184 VAL A CA 1
ATOM 1392 C C . VAL A 1 184 ? -5.298 12.626 18.726 1.00 91.81 184 VAL A C 1
ATOM 1394 O O . VAL A 1 184 ? -6.218 11.973 19.222 1.00 91.81 184 VAL A O 1
ATOM 1397 N N . MET A 1 185 ? -4.886 12.432 17.472 1.00 93.69 185 MET A N 1
ATOM 1398 C CA . MET A 1 185 ? -5.487 11.431 16.588 1.00 93.69 185 MET A CA 1
ATOM 1399 C C . MET A 1 185 ? -5.243 10.003 17.084 1.00 93.69 185 MET A C 1
ATOM 1401 O O . MET A 1 185 ? -6.173 9.201 17.091 1.00 93.69 185 MET A O 1
ATOM 1405 N N . LEU A 1 186 ? -4.032 9.684 17.552 1.00 94.00 186 LEU A N 1
ATOM 1406 C CA . LEU A 1 186 ? -3.700 8.357 18.082 1.00 94.00 186 LEU A CA 1
ATOM 1407 C C . LEU A 1 186 ? -4.488 8.021 19.354 1.00 94.00 186 LEU A C 1
ATOM 1409 O O . LEU A 1 186 ? -4.952 6.891 19.486 1.00 94.00 186 LEU A O 1
ATOM 1413 N N . ARG A 1 187 ? -4.693 8.986 20.265 1.00 92.31 187 ARG A N 1
ATOM 1414 C CA . ARG A 1 187 ? -5.572 8.802 21.436 1.00 92.31 187 ARG A CA 1
ATOM 1415 C C . ARG A 1 187 ? -7.000 8.499 21.009 1.00 92.31 187 ARG A C 1
ATOM 1417 O O . ARG A 1 187 ? -7.591 7.544 21.497 1.00 92.31 187 ARG A O 1
ATOM 1424 N N . ARG A 1 188 ? -7.524 9.258 20.046 1.00 92.69 188 ARG A N 1
ATOM 1425 C CA . ARG A 1 188 ? -8.870 9.022 19.521 1.00 92.69 188 ARG A CA 1
ATOM 1426 C C . ARG A 1 188 ? -9.008 7.644 18.886 1.00 92.69 188 ARG A C 1
ATOM 1428 O O . ARG A 1 188 ? -10.011 6.977 19.108 1.00 92.69 188 ARG A O 1
ATOM 1435 N N . ILE A 1 189 ? -8.021 7.229 18.095 1.00 95.44 189 ILE A N 1
ATOM 1436 C CA . ILE A 1 189 ? -7.987 5.886 17.518 1.00 95.44 189 ILE A CA 1
ATOM 1437 C C . ILE A 1 189 ? -8.015 4.853 18.648 1.00 95.44 189 ILE A C 1
ATOM 1439 O O . ILE A 1 189 ? -8.896 4.003 18.644 1.00 95.44 189 ILE A O 1
ATOM 1443 N N . GLN A 1 190 ? -7.130 4.970 19.644 1.00 93.06 190 GLN A N 1
ATOM 1444 C CA . GLN A 1 190 ? -7.057 4.043 20.777 1.00 93.06 190 GLN A CA 1
ATOM 1445 C C . GLN A 1 190 ? -8.394 3.902 21.521 1.00 93.06 190 GLN A C 1
ATOM 1447 O O . GLN A 1 190 ? -8.791 2.790 21.841 1.00 93.06 190 GLN A O 1
ATOM 1452 N N . GLU A 1 191 ? -9.107 5.004 21.759 1.00 92.94 191 GLU A N 1
ATOM 1453 C CA . GLU A 1 191 ? -10.415 5.009 22.436 1.00 92.94 191 GLU A CA 1
ATOM 1454 C C . GLU A 1 191 ? -11.525 4.278 21.661 1.00 92.94 191 GLU A C 1
ATOM 1456 O O . GLU A 1 191 ? -12.575 3.982 22.232 1.00 92.94 191 GLU A O 1
ATOM 1461 N N . ARG A 1 192 ? -11.333 4.029 20.360 1.00 94.31 192 ARG A N 1
ATOM 1462 C CA . ARG A 1 192 ? -12.325 3.394 19.478 1.00 94.31 192 ARG A CA 1
ATOM 1463 C C . ARG A 1 192 ? -11.999 1.965 19.089 1.00 94.31 192 ARG A C 1
ATOM 1465 O O . ARG A 1 192 ? -12.857 1.329 18.488 1.00 94.31 192 ARG A O 1
ATOM 1472 N N . LEU A 1 193 ? -10.793 1.497 19.380 1.00 94.19 193 LEU A N 1
ATOM 1473 C CA . LEU A 1 193 ? -10.426 0.112 19.132 1.00 94.19 193 LEU A CA 1
ATOM 1474 C C . LEU A 1 193 ? -11.054 -0.775 20.198 1.00 94.19 193 LEU A C 1
ATOM 1476 O O . LEU A 1 193 ? -10.906 -0.530 21.395 1.00 94.19 193 LEU A O 1
ATOM 1480 N N . GLU A 1 194 ? -11.736 -1.814 19.748 1.00 94.56 194 GLU A N 1
ATOM 1481 C CA . GLU A 1 194 ? -12.379 -2.807 20.600 1.00 94.56 194 GLU A CA 1
ATOM 1482 C C . GLU A 1 194 ? -11.522 -4.069 20.735 1.00 94.56 194 GLU A C 1
ATOM 1484 O O . GLU A 1 194 ? -11.620 -4.772 21.739 1.00 94.56 194 GLU A O 1
ATOM 1489 N N . ILE A 1 195 ? -10.655 -4.339 19.753 1.00 91.31 195 ILE A N 1
ATOM 1490 C CA . ILE A 1 195 ? -9.814 -5.539 19.700 1.00 91.31 195 ILE A CA 1
ATOM 1491 C C . ILE A 1 195 ? -8.354 -5.125 19.904 1.00 91.31 195 ILE A C 1
ATOM 1493 O O . ILE A 1 195 ? -7.853 -4.334 19.105 1.00 91.31 195 ILE A O 1
ATOM 1497 N N . PRO A 1 196 ? -7.629 -5.625 20.918 1.00 90.38 196 PRO A N 1
ATOM 1498 C CA . PRO A 1 196 ? -6.182 -5.434 21.035 1.00 90.38 196 PRO A CA 1
ATOM 1499 C C . PRO A 1 196 ? -5.413 -6.005 19.834 1.00 90.38 196 PRO A C 1
ATOM 1501 O O . PRO A 1 196 ? -5.818 -6.989 19.218 1.00 90.38 196 PRO A O 1
ATOM 1504 N N . GLY A 1 197 ? -4.283 -5.392 19.466 1.00 86.94 197 GLY A N 1
ATOM 1505 C CA . GLY A 1 197 ? -3.532 -5.796 18.267 1.00 86.94 197 GLY A CA 1
ATOM 1506 C C . GLY A 1 197 ? -3.008 -7.235 18.330 1.00 86.94 197 GLY A C 1
ATOM 1507 O O . GLY A 1 197 ? -2.955 -7.921 17.311 1.00 86.94 197 GLY A O 1
ATOM 1508 N N . GLU A 1 198 ? -2.654 -7.694 19.526 1.00 88.81 198 GLU A N 1
ATOM 1509 C CA . GLU A 1 198 ? -2.160 -9.036 19.830 1.00 88.81 198 GLU A CA 1
ATOM 1510 C C . GLU A 1 198 ? -3.235 -10.131 19.795 1.00 88.81 198 GLU A C 1
ATOM 1512 O O . GLU A 1 198 ? -2.886 -11.309 19.728 1.00 88.81 198 GLU A O 1
ATOM 1517 N N . GLU A 1 199 ? -4.520 -9.765 19.826 1.00 90.62 199 GLU A N 1
ATOM 1518 C CA . GLU A 1 199 ? -5.639 -10.718 19.790 1.00 90.62 199 GLU A CA 1
ATOM 1519 C C . GLU A 1 199 ? -6.015 -11.139 18.362 1.00 90.62 199 GLU A C 1
ATOM 1521 O O . GLU A 1 199 ? -6.761 -12.099 18.169 1.00 90.62 199 GLU A O 1
ATOM 1526 N N . PHE A 1 200 ? -5.473 -10.472 17.340 1.00 91.25 200 PHE A N 1
ATOM 1527 C CA . PHE A 1 200 ? -5.676 -10.886 15.959 1.00 91.25 200 PHE A CA 1
ATOM 1528 C C . PHE A 1 200 ? -4.919 -12.182 15.643 1.00 91.25 200 PHE A C 1
ATOM 1530 O O . PHE A 1 200 ? -3.688 -12.228 15.581 1.00 91.25 200 PHE A O 1
ATOM 1537 N N . GLU A 1 201 ? -5.673 -13.241 15.362 1.00 86.81 201 GLU A N 1
ATOM 1538 C CA . GLU A 1 201 ? -5.139 -14.532 14.933 1.00 86.81 201 GLU A CA 1
ATOM 1539 C C . GLU A 1 201 ? -4.991 -14.623 13.398 1.00 86.81 201 GLU A C 1
ATOM 1541 O O . GLU A 1 201 ? -5.512 -13.806 12.640 1.00 86.81 201 GLU A O 1
ATOM 1546 N N . ASN A 1 202 ? -4.316 -15.674 12.914 1.00 88.81 202 ASN A N 1
ATOM 1547 C CA . ASN A 1 202 ? -4.208 -16.011 11.483 1.00 88.81 202 ASN A CA 1
ATOM 1548 C C . ASN A 1 202 ? -3.580 -14.912 10.602 1.00 88.81 202 ASN A C 1
ATOM 1550 O O . ASN A 1 202 ? -4.057 -14.629 9.500 1.00 88.81 202 ASN A O 1
ATOM 1554 N N . LEU A 1 203 ? -2.483 -14.315 11.077 1.00 95.38 203 LEU A N 1
ATOM 1555 C CA . LEU A 1 203 ? -1.711 -13.331 10.315 1.00 95.38 203 LEU A CA 1
ATOM 1556 C C . LEU A 1 203 ? -1.185 -13.922 8.997 1.00 95.38 203 LEU A C 1
ATOM 1558 O O . LEU A 1 203 ? -0.751 -15.075 8.945 1.00 95.38 203 LEU A O 1
ATOM 1562 N N . GLN A 1 204 ? -1.175 -13.106 7.945 1.00 96.31 204 GLN A N 1
ATOM 1563 C CA . GLN A 1 204 ? -0.656 -13.462 6.626 1.00 96.31 204 GLN A CA 1
ATOM 1564 C C . GLN A 1 204 ? 0.133 -12.310 6.010 1.00 96.31 204 GLN A C 1
ATOM 1566 O O . GLN A 1 204 ? 0.138 -11.193 6.525 1.00 96.31 204 GLN A O 1
ATOM 1571 N N . VAL A 1 205 ? 0.785 -12.569 4.880 1.00 97.25 205 VAL A N 1
ATOM 1572 C CA . VAL A 1 205 ? 1.361 -11.495 4.071 1.00 97.25 205 VAL A CA 1
ATOM 1573 C C . VAL A 1 205 ? 0.234 -10.623 3.511 1.00 97.25 205 VAL A C 1
ATOM 1575 O O . VAL A 1 205 ? -0.709 -11.123 2.912 1.00 97.25 205 VAL A O 1
ATOM 1578 N N . THR A 1 206 ? 0.370 -9.315 3.686 1.00 97.44 206 THR A N 1
ATOM 1579 C CA . THR A 1 206 ? -0.527 -8.261 3.191 1.00 97.44 206 THR A CA 1
ATOM 1580 C C . THR A 1 206 ? 0.304 -7.195 2.477 1.00 97.44 206 THR A C 1
ATOM 1582 O O . THR A 1 206 ? 1.539 -7.245 2.501 1.00 97.44 206 THR A O 1
ATOM 1585 N N . HIS A 1 207 ? -0.350 -6.232 1.834 1.00 97.19 207 HIS A N 1
ATOM 1586 C CA . HIS A 1 207 ? 0.283 -5.170 1.070 1.00 97.19 207 HIS A CA 1
ATOM 1587 C C . HIS A 1 207 ? -0.140 -3.774 1.554 1.00 97.19 207 HIS A C 1
ATOM 1589 O O . HIS A 1 207 ? -1.314 -3.508 1.783 1.00 97.19 207 HIS A O 1
ATOM 1595 N N . THR A 1 208 ? 0.817 -2.854 1.687 1.00 95.81 208 THR A N 1
ATOM 1596 C CA . THR A 1 208 ? 0.599 -1.546 2.333 1.00 95.81 208 THR A CA 1
ATOM 1597 C C . THR A 1 208 ? 0.568 -0.340 1.387 1.00 95.81 208 THR A C 1
ATOM 1599 O O . THR A 1 208 ? 0.545 0.801 1.853 1.00 95.81 208 THR A O 1
ATOM 1602 N N . ALA A 1 209 ? 0.589 -0.553 0.065 1.00 94.75 209 ALA A N 1
ATOM 1603 C CA . ALA A 1 209 ? 0.739 0.541 -0.905 1.00 94.75 209 ALA A CA 1
ATOM 1604 C C . ALA A 1 209 ? -0.120 0.400 -2.176 1.00 94.75 209 ALA A C 1
ATOM 1606 O O . ALA A 1 209 ? 0.244 0.926 -3.225 1.00 94.75 209 ALA A O 1
ATOM 1607 N N . MET A 1 210 ? -1.275 -0.269 -2.093 1.00 96.88 210 MET A N 1
ATOM 1608 C CA . MET A 1 210 ? -2.139 -0.555 -3.251 1.00 96.88 210 MET A CA 1
ATOM 1609 C C . MET A 1 210 ? -2.467 0.667 -4.116 1.00 96.88 210 MET A C 1
ATOM 1611 O O . MET A 1 210 ? -2.435 0.564 -5.341 1.00 96.88 210 MET A O 1
ATOM 1615 N N . LEU A 1 211 ? -2.804 1.814 -3.513 1.00 93.69 211 LEU A N 1
ATOM 1616 C CA . LEU A 1 211 ? -3.202 3.007 -4.273 1.00 93.69 211 LEU A CA 1
ATOM 1617 C C . LEU A 1 211 ? -2.047 3.565 -5.120 1.00 93.69 211 LEU A C 1
ATOM 1619 O O . LEU A 1 211 ? -2.269 4.127 -6.191 1.00 93.69 211 LEU A O 1
ATOM 1623 N N . ASP A 1 212 ? -0.816 3.357 -4.659 1.00 92.69 212 ASP A N 1
ATOM 1624 C CA . ASP A 1 212 ? 0.391 3.878 -5.290 1.00 92.69 212 ASP A CA 1
ATOM 1625 C C . ASP A 1 212 ? 0.980 2.898 -6.298 1.00 92.69 212 ASP A C 1
ATOM 1627 O O . ASP A 1 212 ? 1.558 3.323 -7.295 1.00 92.69 212 ASP A O 1
ATOM 1631 N N . THR A 1 213 ? 0.797 1.598 -6.076 1.00 95.88 213 THR A N 1
ATOM 1632 C CA . THR A 1 213 ? 1.363 0.530 -6.906 1.00 95.88 213 THR A CA 1
ATOM 1633 C C . THR A 1 213 ? 0.376 -0.029 -7.926 1.00 95.88 213 THR A C 1
ATOM 1635 O O . THR A 1 213 ? 0.738 -0.926 -8.679 1.00 95.88 213 THR A O 1
ATOM 1638 N N . THR A 1 214 ? -0.860 0.471 -8.014 1.00 97.88 214 THR A N 1
ATOM 1639 C CA . THR A 1 214 ? -1.857 -0.059 -8.960 1.00 97.88 214 THR A CA 1
ATOM 1640 C C . THR A 1 214 ? -2.013 0.823 -10.197 1.00 97.88 214 THR A C 1
ATOM 1642 O O . THR A 1 214 ? -2.243 2.028 -10.108 1.00 97.88 214 THR A O 1
ATOM 1645 N N . ILE A 1 215 ? -1.940 0.204 -11.377 1.00 97.81 215 ILE A N 1
ATOM 1646 C CA . ILE A 1 215 ? -2.198 0.849 -12.668 1.00 97.81 215 ILE A CA 1
ATOM 1647 C C . ILE A 1 215 ? -3.363 0.195 -13.413 1.00 97.81 215 ILE A C 1
ATOM 1649 O O . ILE A 1 215 ? -3.583 -1.019 -13.354 1.00 97.81 215 ILE A O 1
ATOM 1653 N N . TYR A 1 216 ? -4.064 1.027 -14.178 1.00 97.75 216 TYR A N 1
ATOM 1654 C CA . TYR A 1 216 ? -5.243 0.685 -14.960 1.00 97.75 216 TYR A CA 1
ATOM 1655 C C . TYR A 1 216 ? -5.007 0.930 -16.448 1.00 97.75 216 TYR A C 1
ATOM 1657 O O . TYR A 1 216 ? -4.349 1.896 -16.842 1.00 97.75 216 TYR A O 1
ATOM 1665 N N . HIS A 1 217 ? -5.563 0.049 -17.280 1.00 96.69 217 HIS A N 1
ATOM 1666 C CA . HIS A 1 217 ? -5.559 0.180 -18.734 1.00 96.69 217 HIS A CA 1
ATOM 1667 C C . HIS A 1 217 ? -6.896 -0.295 -19.298 1.00 96.69 217 HIS A C 1
ATOM 1669 O O . HIS A 1 217 ? -7.135 -1.497 -19.454 1.00 96.69 217 HIS A O 1
ATOM 1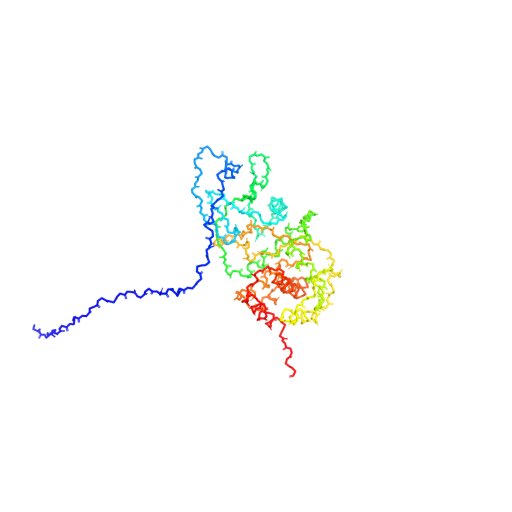675 N N . ASP A 1 218 ? -7.759 0.663 -19.624 1.00 93.69 218 ASP A N 1
ATOM 1676 C CA . ASP A 1 218 ? -9.128 0.433 -20.081 1.00 93.69 218 ASP A CA 1
ATOM 1677 C C . ASP A 1 218 ? -9.921 -0.441 -19.085 1.00 93.69 218 ASP A C 1
ATOM 1679 O O . ASP A 1 218 ? -10.009 -0.118 -17.899 1.00 93.69 218 ASP A O 1
ATOM 1683 N N . LEU A 1 219 ? -10.492 -1.548 -19.572 1.00 93.31 219 LEU A N 1
ATOM 1684 C CA . LEU A 1 219 ? -11.279 -2.531 -18.820 1.00 93.31 219 LEU A CA 1
ATOM 1685 C C . LEU A 1 219 ? -10.470 -3.792 -18.467 1.00 93.31 219 LEU A C 1
ATOM 1687 O O . LEU A 1 219 ? -11.042 -4.837 -18.160 1.00 93.31 219 LEU A O 1
ATOM 1691 N N . ARG A 1 220 ? -9.138 -3.747 -18.599 1.00 95.31 220 ARG A N 1
ATOM 1692 C CA . ARG A 1 220 ? -8.281 -4.884 -18.246 1.00 95.31 220 ARG A CA 1
ATOM 1693 C C . ARG A 1 220 ? -8.142 -4.987 -16.736 1.00 95.31 220 ARG A C 1
ATOM 1695 O O . ARG A 1 220 ? -8.172 -3.983 -16.037 1.00 95.31 220 ARG A O 1
ATOM 1702 N N . THR A 1 221 ? -7.872 -6.201 -16.265 1.00 96.69 221 THR A N 1
ATOM 1703 C CA . THR A 1 221 ? -7.523 -6.456 -14.867 1.00 96.69 221 THR A CA 1
ATOM 1704 C C . THR A 1 221 ? -6.380 -5.541 -14.407 1.00 96.69 221 THR A C 1
ATOM 1706 O O . THR A 1 221 ? -5.348 -5.517 -15.107 1.00 96.69 221 THR A O 1
ATOM 1709 N N . PRO A 1 222 ? -6.530 -4.855 -13.253 1.00 97.56 222 PRO A N 1
ATOM 1710 C CA . PRO A 1 222 ? -5.514 -3.959 -12.718 1.00 97.56 222 PRO A CA 1
ATOM 1711 C C . PRO A 1 222 ? -4.184 -4.672 -12.497 1.00 97.56 222 PRO A C 1
ATOM 1713 O O . PRO A 1 222 ? -4.128 -5.885 -12.250 1.00 97.56 222 PRO A O 1
ATOM 1716 N N . VAL A 1 223 ? -3.105 -3.900 -12.604 1.00 98.00 223 VAL A N 1
ATOM 1717 C CA . VAL A 1 223 ? -1.742 -4.382 -12.386 1.00 98.00 223 VAL A CA 1
ATOM 1718 C C . VAL A 1 223 ? -1.150 -3.697 -11.172 1.00 98.00 223 VAL A C 1
ATOM 1720 O O . VAL A 1 223 ? -1.000 -2.482 -11.165 1.00 98.00 223 VAL A O 1
ATOM 1723 N N . VAL A 1 224 ? -0.739 -4.501 -10.202 1.00 98.00 224 VAL A N 1
ATOM 1724 C CA . VAL A 1 224 ? 0.122 -4.106 -9.094 1.00 98.00 224 VAL A CA 1
ATOM 1725 C C . VAL A 1 224 ? 1.575 -4.158 -9.574 1.00 98.00 224 VAL A C 1
ATOM 1727 O O . VAL A 1 224 ? 2.096 -5.217 -9.933 1.00 98.00 224 VAL A O 1
ATOM 1730 N N . THR A 1 225 ? 2.238 -3.016 -9.651 1.00 97.12 225 THR A N 1
ATOM 1731 C CA . THR A 1 225 ? 3.613 -2.877 -10.146 1.00 97.12 225 THR A CA 1
ATOM 1732 C C . THR A 1 225 ? 4.638 -3.425 -9.157 1.00 97.12 225 THR A C 1
ATOM 1734 O O . THR A 1 225 ? 5.652 -3.991 -9.580 1.00 97.12 225 THR A O 1
ATOM 1737 N N . ASP A 1 226 ? 4.345 -3.338 -7.857 1.00 95.50 226 ASP A N 1
ATOM 1738 C CA . ASP A 1 226 ? 5.177 -3.874 -6.790 1.00 95.50 226 ASP A CA 1
ATOM 1739 C C . ASP A 1 226 ? 4.403 -4.223 -5.510 1.00 95.50 226 ASP A C 1
ATOM 1741 O O . ASP A 1 226 ? 3.317 -3.706 -5.271 1.00 95.50 226 ASP A O 1
ATOM 1745 N N . ILE A 1 227 ? 4.978 -5.102 -4.681 1.00 95.62 227 ILE A N 1
ATOM 1746 C CA . ILE A 1 227 ? 4.427 -5.493 -3.379 1.00 95.62 227 ILE A CA 1
ATOM 1747 C C . ILE A 1 227 ? 5.339 -4.978 -2.263 1.00 95.62 227 ILE A C 1
ATOM 1749 O O . ILE A 1 227 ? 6.473 -5.424 -2.113 1.00 95.62 227 ILE A O 1
ATOM 1753 N N . VAL A 1 228 ? 4.787 -4.088 -1.446 1.00 93.94 228 VAL A N 1
ATOM 1754 C CA . VAL A 1 228 ? 5.335 -3.638 -0.158 1.00 93.94 228 VAL A CA 1
ATOM 1755 C C . VAL A 1 228 ? 4.639 -4.429 0.942 1.00 93.94 228 VAL A C 1
ATOM 1757 O O . VAL A 1 228 ? 3.432 -4.272 1.125 1.00 93.94 228 VAL A O 1
ATOM 1760 N N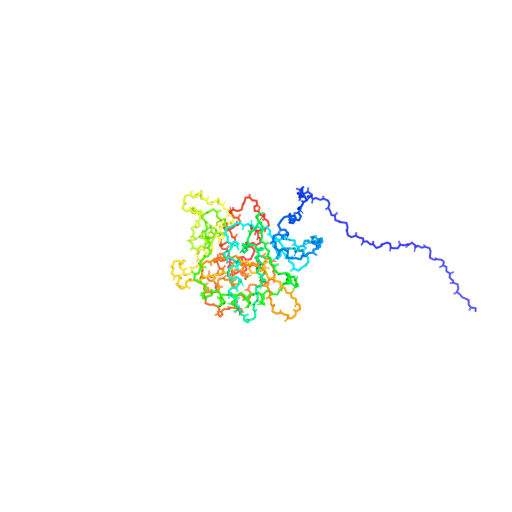 . GLY A 1 229 ? 5.362 -5.340 1.584 1.00 94.19 229 GLY A N 1
ATOM 1761 C CA . GLY A 1 229 ? 4.794 -6.371 2.442 1.00 94.19 229 GLY A CA 1
ATOM 1762 C C . GLY A 1 229 ? 4.660 -5.965 3.907 1.00 94.19 229 GLY A C 1
ATOM 1763 O O . GLY A 1 229 ? 5.571 -5.365 4.479 1.00 94.19 229 GLY A O 1
ATOM 1764 N N . ALA A 1 230 ? 3.570 -6.403 4.533 1.00 95.00 230 ALA A N 1
ATOM 1765 C CA . ALA A 1 230 ? 3.389 -6.460 5.985 1.00 95.00 230 ALA A CA 1
ATOM 1766 C C . ALA A 1 230 ? 2.814 -7.828 6.389 1.00 95.00 230 ALA A C 1
ATOM 1768 O O . ALA A 1 230 ? 2.312 -8.563 5.540 1.00 95.00 230 ALA A O 1
ATOM 1769 N N . VAL A 1 231 ? 2.879 -8.192 7.672 1.00 96.00 231 VAL A N 1
ATOM 1770 C CA . VAL A 1 231 ? 2.334 -9.471 8.172 1.00 96.00 231 VAL A CA 1
ATOM 1771 C C . VAL A 1 231 ? 1.155 -9.197 9.091 1.00 96.00 231 VAL A C 1
ATOM 1773 O O . VAL A 1 231 ? 1.370 -8.933 10.271 1.00 96.00 231 VAL A O 1
ATOM 1776 N N . ARG A 1 232 ? -0.067 -9.198 8.552 1.00 96.75 232 ARG A N 1
ATOM 1777 C CA . ARG A 1 232 ? -1.287 -8.697 9.210 1.00 96.75 232 ARG A CA 1
ATOM 1778 C C . ARG A 1 232 ? -2.521 -9.548 8.875 1.00 96.75 232 ARG A C 1
ATOM 1780 O O . ARG A 1 232 ? -2.421 -10.445 8.036 1.00 96.75 232 ARG A O 1
ATOM 1787 N N . PRO A 1 233 ? -3.661 -9.346 9.558 1.00 97.31 233 PRO A N 1
A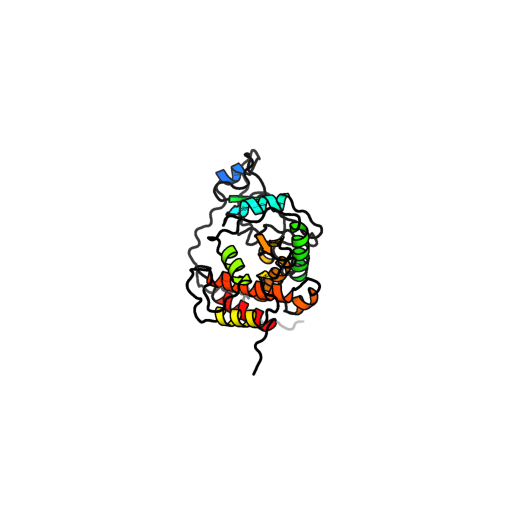TOM 1788 C CA . PRO A 1 233 ? -4.893 -10.078 9.278 1.00 97.31 233 PRO A CA 1
ATOM 1789 C C . PRO A 1 233 ? -5.381 -9.879 7.846 1.00 97.31 233 PRO A C 1
ATOM 1791 O O . PRO A 1 233 ? -5.082 -8.875 7.195 1.00 97.31 233 PRO A O 1
ATOM 1794 N N . TYR A 1 234 ? -6.174 -10.840 7.375 1.00 97.62 234 TYR A N 1
ATOM 1795 C CA . TYR A 1 234 ? -6.888 -10.726 6.105 1.00 97.62 234 TYR A CA 1
ATOM 1796 C C . TYR A 1 234 ? -7.689 -9.420 6.030 1.00 97.62 234 TYR A C 1
ATOM 1798 O O . TYR A 1 234 ? -8.373 -9.065 6.985 1.00 97.62 234 TYR A O 1
ATOM 1806 N N . GLY A 1 235 ? -7.637 -8.732 4.891 1.00 97.94 235 GLY A N 1
ATOM 1807 C CA . GLY A 1 235 ? -8.354 -7.481 4.671 1.00 97.94 235 GLY A CA 1
ATOM 1808 C C . GLY A 1 235 ? -7.541 -6.233 5.007 1.00 97.94 235 GLY A C 1
ATOM 1809 O O . GLY A 1 235 ? -7.967 -5.134 4.649 1.00 97.94 235 GLY A O 1
ATOM 1810 N N . TYR A 1 236 ? -6.361 -6.356 5.628 1.00 98.44 236 TYR A N 1
ATOM 1811 C CA . TYR A 1 236 ? -5.545 -5.187 5.968 1.00 98.44 236 TYR A CA 1
ATOM 1812 C C . TYR A 1 236 ? -5.087 -4.409 4.726 1.00 98.44 236 TYR A C 1
ATOM 1814 O O . TYR A 1 236 ? -5.077 -3.178 4.742 1.00 98.44 236 TYR A O 1
ATOM 1822 N N . THR A 1 237 ? -4.816 -5.098 3.612 1.00 98.62 237 THR A N 1
ATOM 1823 C CA . THR A 1 237 ? -4.501 -4.451 2.328 1.00 98.62 237 THR A CA 1
ATOM 1824 C C . THR A 1 237 ? -5.650 -3.560 1.853 1.00 98.62 237 THR A C 1
ATOM 1826 O O . THR A 1 237 ? -5.442 -2.429 1.409 1.00 98.62 237 THR A O 1
ATOM 1829 N N . ALA A 1 238 ? -6.888 -4.043 1.978 1.00 98.62 238 ALA A N 1
ATOM 1830 C CA . ALA A 1 238 ? -8.084 -3.292 1.613 1.00 98.62 238 ALA A CA 1
ATOM 1831 C C . ALA A 1 238 ? -8.329 -2.114 2.566 1.00 98.62 238 ALA A C 1
ATOM 1833 O O . ALA A 1 238 ? -8.632 -1.012 2.110 1.00 98.62 238 ALA A O 1
ATOM 1834 N N . ALA A 1 239 ? -8.130 -2.315 3.870 1.00 98.56 239 ALA A N 1
ATOM 1835 C CA . ALA A 1 239 ? -8.257 -1.264 4.872 1.00 98.56 239 ALA A CA 1
ATOM 1836 C C . ALA A 1 239 ? -7.272 -0.109 4.632 1.00 98.56 239 ALA A C 1
ATOM 1838 O O . ALA A 1 239 ? -7.685 1.049 4.607 1.00 98.56 239 ALA A O 1
ATOM 1839 N N . LEU A 1 240 ? -5.992 -0.407 4.375 1.00 98.31 240 LEU A N 1
ATOM 1840 C CA . LEU A 1 240 ? -5.005 0.620 4.027 1.00 98.31 240 LEU A CA 1
ATOM 1841 C C . LEU A 1 240 ? -5.338 1.322 2.710 1.00 98.31 240 LEU A C 1
ATOM 1843 O O . LEU A 1 240 ? -5.221 2.540 2.632 1.00 98.31 240 LEU A O 1
ATOM 1847 N N . THR A 1 241 ? -5.834 0.588 1.710 1.00 98.62 241 THR A N 1
ATOM 1848 C CA . THR A 1 241 ? -6.307 1.191 0.452 1.00 98.62 241 THR A CA 1
ATOM 1849 C C . THR A 1 241 ? -7.415 2.220 0.701 1.00 98.62 241 THR A C 1
ATOM 1851 O O . THR A 1 241 ? -7.394 3.301 0.115 1.00 98.62 241 THR A O 1
ATOM 1854 N N . ILE A 1 242 ? -8.375 1.900 1.578 1.00 98.69 242 ILE A N 1
ATOM 1855 C CA . ILE A 1 242 ? -9.451 2.818 1.977 1.00 98.69 242 ILE A CA 1
ATOM 1856 C C . ILE A 1 242 ? -8.872 4.047 2.682 1.00 98.69 242 ILE A C 1
ATOM 1858 O O . ILE A 1 242 ? -9.224 5.168 2.324 1.00 98.69 242 ILE A O 1
ATOM 1862 N N . VAL A 1 243 ? -7.974 3.855 3.651 1.00 98.50 243 VAL A N 1
ATOM 1863 C CA . VAL A 1 243 ? -7.334 4.957 4.389 1.00 98.50 243 VAL A CA 1
ATOM 1864 C C . VAL A 1 243 ? -6.596 5.898 3.441 1.00 98.50 243 VAL A C 1
ATOM 1866 O O . VAL A 1 243 ? -6.807 7.109 3.494 1.00 98.50 243 VAL A O 1
ATOM 1869 N N . ASP A 1 244 ? -5.792 5.356 2.529 1.00 97.62 244 ASP A N 1
ATOM 1870 C CA . ASP A 1 244 ? -5.038 6.149 1.558 1.00 97.62 244 ASP A CA 1
ATOM 1871 C C . ASP A 1 244 ? -5.959 6.939 0.632 1.00 97.62 244 ASP A C 1
ATOM 1873 O O . ASP A 1 244 ? -5.707 8.112 0.357 1.00 97.62 244 ASP A O 1
ATOM 1877 N N . ALA A 1 245 ? -7.056 6.326 0.188 1.00 97.81 245 ALA A N 1
ATOM 1878 C CA . ALA A 1 245 ? -8.036 6.990 -0.656 1.00 97.81 245 ALA A CA 1
ATOM 1879 C C . ALA A 1 245 ? -8.793 8.103 0.088 1.00 97.81 245 ALA A C 1
ATOM 1881 O O . ALA A 1 245 ? -9.051 9.152 -0.501 1.00 97.81 245 ALA A O 1
ATOM 1882 N N . LEU A 1 246 ? -9.103 7.920 1.376 1.00 98.00 246 LEU A N 1
ATOM 1883 C CA . LEU A 1 246 ? -9.709 8.962 2.211 1.00 98.00 246 LEU A CA 1
ATOM 1884 C C . LEU A 1 246 ? -8.742 10.135 2.431 1.00 98.00 246 LEU A C 1
ATOM 1886 O O . LEU A 1 246 ? -9.133 11.285 2.251 1.00 98.00 246 LEU A O 1
ATOM 1890 N N . ILE A 1 247 ? -7.470 9.860 2.741 1.00 97.12 247 ILE A N 1
ATOM 1891 C CA . ILE A 1 247 ? -6.421 10.887 2.898 1.00 97.12 247 ILE A CA 1
ATOM 1892 C C . ILE A 1 247 ? -6.191 11.642 1.582 1.00 97.12 247 ILE A C 1
ATOM 1894 O O . ILE A 1 247 ? -5.979 12.856 1.580 1.00 97.12 247 ILE A O 1
ATOM 1898 N N . ALA A 1 248 ? -6.242 10.936 0.452 1.00 95.31 248 ALA A N 1
ATOM 1899 C CA . ALA A 1 248 ? -6.146 11.525 -0.879 1.00 95.31 248 ALA A CA 1
ATOM 1900 C C . ALA A 1 248 ? -7.427 12.257 -1.319 1.00 95.31 248 ALA A C 1
ATOM 1902 O O . ALA A 1 248 ? -7.430 12.843 -2.398 1.00 95.31 248 ALA A O 1
ATOM 1903 N N . GLN A 1 249 ? -8.498 12.220 -0.513 1.00 95.25 249 GLN A N 1
ATOM 1904 C CA . GLN A 1 249 ? -9.827 12.749 -0.845 1.00 95.25 249 GLN A CA 1
ATOM 1905 C C . GLN A 1 249 ? -10.409 12.153 -2.144 1.00 95.25 249 GLN A C 1
ATOM 1907 O O . GLN A 1 249 ? -11.236 12.766 -2.815 1.00 95.25 249 GLN A O 1
ATOM 1912 N N . ALA A 1 250 ? -10.001 10.927 -2.484 1.00 96.44 250 ALA A N 1
ATOM 1913 C CA . ALA A 1 250 ? -10.433 10.195 -3.672 1.00 96.44 250 ALA A CA 1
ATOM 1914 C C . ALA A 1 250 ? -11.732 9.396 -3.448 1.00 96.44 250 ALA A C 1
ATOM 1916 O O . ALA A 1 250 ? -12.302 8.847 -4.391 1.00 96.44 250 ALA A O 1
ATOM 1917 N N . CYS A 1 251 ? -12.217 9.296 -2.205 1.00 96.56 251 CYS A N 1
ATOM 1918 C CA . CYS A 1 251 ? -13.495 8.662 -1.886 1.00 96.56 251 CYS A CA 1
ATOM 1919 C C . CYS A 1 251 ? -14.151 9.249 -0.629 1.00 96.56 251 CYS A C 1
ATOM 1921 O O . CYS A 1 251 ? -13.511 9.929 0.168 1.00 96.56 251 CYS A O 1
ATOM 1923 N N . HIS A 1 252 ? -15.432 8.926 -0.427 1.00 96.62 252 HIS A N 1
ATOM 1924 C CA . HIS A 1 252 ? -16.171 9.222 0.805 1.00 96.62 252 HIS A CA 1
ATOM 1925 C C . HIS A 1 252 ? -16.087 8.059 1.811 1.00 96.62 252 HIS A C 1
ATOM 1927 O O . HIS A 1 252 ? -15.969 6.899 1.402 1.00 96.62 252 HIS A O 1
ATOM 1933 N N . ALA A 1 253 ? -16.239 8.350 3.110 1.00 96.94 253 ALA A N 1
ATOM 1934 C CA . ALA A 1 253 ? -16.185 7.372 4.208 1.00 96.94 253 ALA A CA 1
ATOM 1935 C C . ALA A 1 253 ? -17.211 6.226 4.082 1.00 96.94 253 ALA A C 1
ATOM 1937 O O . ALA A 1 253 ? -16.979 5.127 4.585 1.00 96.94 253 ALA A O 1
ATOM 1938 N N . ASP A 1 254 ? -18.295 6.423 3.320 1.00 96.94 254 ASP A N 1
ATOM 1939 C CA . ASP A 1 254 ? -19.287 5.378 3.012 1.00 96.94 254 ASP A CA 1
ATOM 1940 C C . ASP A 1 254 ? -18.692 4.141 2.325 1.00 96.94 254 ASP A C 1
ATOM 1942 O O . ASP A 1 254 ? -19.336 3.092 2.288 1.00 96.94 254 ASP A O 1
ATOM 1946 N N . ILE A 1 255 ? -17.476 4.230 1.773 1.00 98.12 255 ILE A N 1
ATOM 1947 C CA . ILE A 1 255 ? -16.766 3.060 1.249 1.00 98.12 255 ILE A CA 1
ATOM 1948 C C . ILE A 1 255 ? -16.583 1.974 2.314 1.00 98.12 255 ILE A C 1
ATOM 1950 O O . ILE A 1 255 ? -16.702 0.795 1.997 1.00 98.12 255 ILE A O 1
ATOM 1954 N N . ILE A 1 256 ? -16.410 2.349 3.585 1.00 98.19 256 ILE A N 1
ATOM 1955 C CA . ILE A 1 256 ? -16.300 1.395 4.697 1.00 98.19 256 ILE A CA 1
ATOM 1956 C C . ILE A 1 256 ? -17.579 0.549 4.785 1.00 98.19 256 ILE A C 1
ATOM 1958 O O . ILE A 1 256 ? -17.508 -0.672 4.905 1.00 98.19 256 ILE A O 1
ATOM 1962 N N . ASN A 1 257 ? -18.753 1.170 4.615 1.00 97.50 257 ASN A N 1
ATOM 1963 C CA . ASN A 1 257 ? -20.033 0.457 4.602 1.00 97.50 257 ASN A CA 1
ATOM 1964 C C . ASN A 1 257 ? -20.166 -0.473 3.385 1.00 97.50 257 ASN A C 1
ATOM 1966 O O . ASN A 1 257 ? -20.701 -1.571 3.517 1.00 97.50 257 ASN A O 1
ATOM 1970 N N . ARG A 1 258 ? -19.662 -0.071 2.208 1.00 97.88 258 ARG A N 1
ATOM 1971 C CA . ARG A 1 258 ? -19.697 -0.906 0.988 1.00 97.88 258 ARG A CA 1
ATOM 1972 C C . ARG A 1 258 ? -18.847 -2.173 1.117 1.00 97.88 258 ARG A C 1
ATOM 1974 O O . ARG A 1 258 ? -19.196 -3.204 0.544 1.00 97.88 258 ARG A O 1
ATOM 1981 N N . PHE A 1 259 ? -17.764 -2.105 1.887 1.00 98.44 259 PHE A N 1
ATOM 1982 C CA . PHE A 1 259 ? -16.833 -3.213 2.102 1.00 98.44 259 PHE A CA 1
ATOM 1983 C C . PHE A 1 259 ? -16.955 -3.875 3.483 1.00 98.44 259 PHE A C 1
ATOM 1985 O O . PHE A 1 259 ? -16.096 -4.666 3.856 1.00 98.44 259 PHE A O 1
ATOM 1992 N N . ASN A 1 260 ? -18.053 -3.652 4.215 1.00 97.00 260 ASN A N 1
ATOM 1993 C CA . ASN A 1 260 ? -18.267 -4.194 5.568 1.00 97.00 260 ASN A CA 1
ATOM 1994 C C . ASN A 1 260 ? -18.309 -5.736 5.671 1.00 97.00 260 ASN A C 1
ATOM 1996 O O . ASN A 1 260 ? -18.384 -6.281 6.767 1.00 97.00 260 ASN A O 1
ATOM 2000 N N . HIS A 1 261 ? -18.277 -6.435 4.536 1.00 97.62 261 HIS A N 1
ATOM 2001 C CA . HIS A 1 261 ? -18.130 -7.884 4.456 1.00 97.62 261 HIS A CA 1
ATOM 2002 C C . HIS A 1 261 ? -16.699 -8.354 4.765 1.00 97.62 261 HIS A C 1
ATOM 2004 O O . HIS A 1 261 ? -16.491 -9.545 4.991 1.00 97.62 261 HIS A O 1
ATOM 2010 N N . ILE A 1 262 ? -15.715 -7.447 4.750 1.00 98.19 262 ILE A N 1
ATOM 2011 C CA . ILE A 1 262 ? -14.348 -7.726 5.191 1.00 98.19 262 ILE A CA 1
ATOM 2012 C C . ILE A 1 262 ? -14.356 -7.841 6.728 1.00 98.19 262 ILE A C 1
ATOM 2014 O O . ILE A 1 262 ? -14.836 -6.914 7.388 1.00 98.19 262 ILE A O 1
ATOM 2018 N N . PRO A 1 263 ? -13.840 -8.943 7.307 1.00 96.56 263 PRO A N 1
ATOM 2019 C CA . PRO A 1 263 ? -13.776 -9.121 8.757 1.00 96.56 263 PRO A CA 1
ATOM 2020 C C . PRO A 1 263 ? -13.056 -7.959 9.444 1.00 96.56 263 PRO A C 1
ATOM 2022 O O . PRO A 1 263 ? -12.009 -7.519 8.971 1.00 96.56 263 PRO A O 1
ATOM 2025 N N . ASP A 1 264 ? -13.637 -7.460 10.537 1.00 96.56 264 ASP A N 1
ATOM 2026 C CA . ASP A 1 264 ? -13.062 -6.425 11.407 1.00 96.56 264 ASP A CA 1
ATOM 2027 C C . ASP A 1 264 ? -12.597 -5.155 10.666 1.00 96.56 264 ASP A C 1
ATOM 2029 O O . ASP A 1 264 ? -11.703 -4.441 11.117 1.00 96.56 264 ASP A O 1
ATOM 2033 N N . LEU A 1 265 ? -13.208 -4.833 9.517 1.00 98.00 265 LEU A N 1
ATOM 2034 C CA . LEU A 1 265 ? -12.724 -3.768 8.631 1.00 98.00 265 LEU A CA 1
ATOM 2035 C C . LEU A 1 265 ? -12.526 -2.426 9.346 1.00 98.00 265 LEU A C 1
ATOM 2037 O O . LEU A 1 265 ? -11.551 -1.729 9.078 1.00 98.00 265 LEU A O 1
ATOM 2041 N N . TYR A 1 266 ? -13.435 -2.055 10.248 1.00 97.56 266 TYR A N 1
ATOM 2042 C CA . TYR A 1 266 ? -13.336 -0.791 10.977 1.00 97.56 266 TYR A CA 1
ATOM 2043 C C . TYR A 1 266 ? -12.094 -0.743 11.888 1.00 97.56 266 TYR A C 1
ATOM 2045 O O . TYR A 1 266 ? -11.357 0.242 11.860 1.00 97.56 266 TYR A O 1
ATOM 2053 N N . GLU A 1 267 ? -11.790 -1.836 12.599 1.00 96.75 267 GLU A N 1
ATOM 2054 C CA . GLU A 1 267 ? -10.564 -1.995 13.399 1.00 96.75 267 GLU A CA 1
ATOM 2055 C C . GLU A 1 267 ? -9.303 -1.860 12.538 1.00 96.75 267 GLU A C 1
ATOM 2057 O O . GLU A 1 267 ? -8.326 -1.209 12.924 1.00 96.75 267 GLU A O 1
ATOM 2062 N N . LEU A 1 268 ? -9.325 -2.467 11.348 1.00 98.12 268 LEU A N 1
ATOM 2063 C CA . LEU A 1 268 ? -8.210 -2.429 10.405 1.00 98.12 268 LEU A CA 1
ATOM 2064 C C . LEU A 1 268 ? -8.026 -1.031 9.797 1.00 98.12 268 LEU A C 1
ATOM 2066 O O . LEU A 1 268 ? -6.890 -0.592 9.619 1.00 98.12 268 LEU A O 1
ATOM 2070 N N . VAL A 1 269 ? -9.116 -0.308 9.516 1.00 98.56 269 VAL A N 1
ATOM 2071 C CA . VAL A 1 269 ? -9.084 1.079 9.017 1.00 98.56 269 VAL A CA 1
ATOM 2072 C C . VAL A 1 269 ? -8.493 2.016 10.069 1.00 98.56 269 VAL A C 1
ATOM 2074 O O . VAL A 1 269 ? -7.610 2.810 9.748 1.00 98.56 269 VAL A O 1
ATOM 2077 N N . LEU A 1 270 ? -8.905 1.894 11.333 1.00 98.06 270 LEU A N 1
ATOM 2078 C CA . LEU A 1 270 ? -8.344 2.687 12.429 1.00 98.06 270 LEU A CA 1
ATOM 2079 C C . LEU A 1 270 ? -6.835 2.442 12.605 1.00 98.06 270 LEU A C 1
ATOM 2081 O O . LEU A 1 270 ? -6.059 3.393 12.727 1.00 98.06 270 LEU A O 1
ATOM 2085 N N . ARG A 1 271 ? -6.388 1.184 12.517 1.00 97.69 271 ARG A N 1
ATOM 2086 C CA . ARG A 1 271 ? -4.953 0.843 12.496 1.00 97.69 271 ARG A CA 1
ATOM 2087 C C . ARG A 1 271 ? -4.238 1.344 11.247 1.00 97.69 271 ARG A C 1
ATOM 2089 O O . ARG A 1 271 ? -3.066 1.702 11.315 1.00 97.69 271 ARG A O 1
ATOM 2096 N N . GLY A 1 272 ? -4.922 1.395 10.108 1.00 98.00 272 GLY A N 1
ATOM 2097 C CA . GLY A 1 272 ? -4.393 1.991 8.887 1.00 98.00 272 GLY A CA 1
ATOM 2098 C C . GLY A 1 272 ? -4.130 3.494 9.036 1.00 98.00 272 GLY A C 1
ATOM 2099 O O . GLY A 1 272 ? -3.073 3.974 8.625 1.00 98.00 272 GLY A O 1
ATOM 2100 N N . PHE A 1 273 ? -5.026 4.230 9.703 1.00 98.12 273 PHE A N 1
ATOM 2101 C CA . PHE A 1 273 ? -4.771 5.626 10.071 1.00 98.12 273 PHE A CA 1
ATOM 2102 C C . PHE A 1 273 ? -3.582 5.750 11.025 1.00 98.12 273 PHE A C 1
ATOM 2104 O O . PHE A 1 273 ? -2.689 6.556 10.769 1.00 98.12 273 PHE A O 1
ATOM 2111 N N . ALA A 1 274 ? -3.523 4.925 12.078 1.00 96.44 274 ALA A N 1
ATOM 2112 C CA . ALA A 1 274 ? -2.385 4.915 12.998 1.00 96.44 274 ALA A CA 1
ATOM 2113 C C . ALA A 1 274 ? -1.061 4.662 12.255 1.00 96.44 274 ALA A C 1
ATOM 2115 O O . ALA A 1 274 ? -0.080 5.361 12.493 1.00 96.44 274 ALA A O 1
ATOM 2116 N N . TYR A 1 275 ? -1.050 3.733 11.294 1.00 96.62 275 TYR A N 1
ATOM 2117 C CA . TYR A 1 275 ? 0.101 3.473 10.431 1.00 96.62 275 TYR A CA 1
ATOM 2118 C C . TYR A 1 275 ? 0.544 4.718 9.664 1.00 96.62 275 TYR A C 1
ATOM 2120 O O . TYR A 1 275 ? 1.719 5.072 9.724 1.00 96.62 275 TYR A O 1
ATOM 2128 N N . ARG A 1 276 ? -0.370 5.431 8.995 1.00 96.50 276 ARG A N 1
ATOM 2129 C CA . ARG A 1 276 ? -0.013 6.650 8.252 1.00 96.50 276 ARG A CA 1
ATOM 2130 C C . ARG A 1 276 ? 0.450 7.792 9.158 1.00 96.50 276 ARG A C 1
ATOM 2132 O O . ARG A 1 276 ? 1.386 8.495 8.781 1.00 96.50 276 ARG A O 1
ATOM 2139 N N . ILE A 1 277 ? -0.116 7.918 10.359 1.00 94.69 277 ILE A N 1
ATOM 2140 C CA . ILE A 1 277 ? 0.348 8.883 11.367 1.00 94.69 277 ILE A CA 1
ATOM 2141 C C . ILE A 1 277 ? 1.778 8.545 11.796 1.00 94.69 277 ILE A C 1
ATOM 2143 O O . ILE A 1 277 ? 2.651 9.404 11.746 1.00 94.69 277 ILE A O 1
ATOM 2147 N N . TYR A 1 278 ? 2.065 7.289 12.141 1.00 93.75 278 TYR A N 1
ATOM 2148 C CA . TYR A 1 278 ? 3.420 6.892 12.524 1.00 93.75 278 TYR A CA 1
ATOM 2149 C C . TYR A 1 278 ? 4.426 6.980 11.371 1.00 93.75 278 TYR A C 1
ATOM 2151 O O . TYR A 1 278 ? 5.575 7.335 11.608 1.00 93.75 278 TYR A O 1
ATOM 2159 N N . VAL A 1 279 ? 4.021 6.708 10.125 1.00 92.50 279 VAL A N 1
ATOM 2160 C CA . VAL A 1 279 ? 4.872 6.970 8.952 1.00 92.50 279 VAL A CA 1
ATOM 2161 C C . VAL A 1 279 ? 5.214 8.457 8.878 1.00 92.50 279 VAL A C 1
ATOM 2163 O O . VAL A 1 279 ? 6.381 8.789 8.712 1.00 92.50 279 VAL A O 1
ATOM 2166 N N . HIS A 1 280 ? 4.232 9.347 9.037 1.00 92.31 280 HIS A N 1
ATOM 2167 C CA . HIS A 1 280 ? 4.464 10.791 9.027 1.00 92.31 280 HIS A CA 1
ATOM 2168 C C . HIS A 1 280 ? 5.469 11.224 10.103 1.00 92.31 280 HIS A C 1
ATOM 2170 O O . HIS A 1 280 ? 6.402 11.951 9.789 1.00 92.31 280 HIS A O 1
ATOM 2176 N N . GLU A 1 281 ? 5.339 10.724 11.330 1.00 90.12 281 GLU A N 1
ATOM 2177 C CA . GLU A 1 281 ? 6.249 11.061 12.436 1.00 90.12 281 GLU A CA 1
ATOM 2178 C C . GLU A 1 281 ? 7.672 10.510 12.261 1.00 90.12 281 GLU A C 1
ATOM 2180 O O . GLU A 1 281 ? 8.629 11.044 12.816 1.00 90.12 281 GLU A O 1
ATOM 2185 N N . LEU A 1 282 ? 7.832 9.416 11.513 1.00 89.38 282 LEU A N 1
ATOM 2186 C CA . LEU A 1 282 ? 9.123 8.751 11.337 1.00 89.38 282 LEU A CA 1
ATOM 2187 C C . LEU A 1 282 ? 9.897 9.202 10.093 1.00 89.38 282 LEU A C 1
ATOM 2189 O O . LEU A 1 282 ? 11.069 8.842 9.956 1.00 89.38 282 LEU A O 1
ATOM 2193 N N . LEU A 1 283 ? 9.266 9.942 9.181 1.00 88.69 283 LEU A N 1
ATOM 2194 C CA . LEU A 1 283 ? 9.938 10.507 8.014 1.00 88.69 283 LEU A CA 1
ATOM 2195 C C . LEU A 1 283 ? 10.763 11.735 8.418 1.00 88.69 283 LEU A C 1
ATOM 2197 O O . LEU A 1 283 ? 10.308 12.565 9.193 1.00 88.69 283 LEU A O 1
ATOM 2201 N N . GLU A 1 284 ? 11.960 11.886 7.846 1.00 80.81 284 GLU A N 1
ATOM 2202 C CA . GLU A 1 284 ? 12.854 13.016 8.161 1.00 80.81 284 GLU A CA 1
ATOM 2203 C C . GLU A 1 284 ? 12.288 14.372 7.711 1.00 80.81 284 GLU A C 1
ATOM 2205 O O . GLU A 1 284 ? 12.532 15.389 8.351 1.00 80.81 284 GLU A O 1
ATOM 2210 N N . ASN A 1 285 ? 11.522 14.388 6.614 1.00 77.75 285 ASN A N 1
ATOM 2211 C CA . ASN A 1 285 ? 10.927 15.596 6.036 1.00 77.75 285 ASN A CA 1
ATOM 2212 C C . ASN A 1 285 ? 9.442 15.367 5.715 1.00 77.75 285 ASN A C 1
ATOM 2214 O O . ASN A 1 285 ? 9.068 15.219 4.546 1.00 77.75 285 ASN A O 1
ATOM 2218 N N . PRO A 1 286 ? 8.577 15.279 6.734 1.00 78.81 286 PRO A N 1
ATOM 2219 C CA . PRO A 1 286 ? 7.181 14.967 6.512 1.00 78.81 286 PRO A CA 1
ATOM 2220 C C . PRO A 1 286 ? 6.419 16.190 5.985 1.00 78.81 286 PRO A C 1
ATOM 2222 O O . PRO A 1 286 ? 6.620 17.323 6.419 1.00 78.81 286 PRO A O 1
ATOM 2225 N N . SER A 1 287 ? 5.510 15.980 5.028 1.00 75.31 287 SER A N 1
ATOM 2226 C CA . SER A 1 287 ? 4.726 17.087 4.464 1.00 75.31 287 SER A CA 1
ATOM 2227 C C . SER A 1 287 ? 3.699 17.604 5.476 1.00 75.31 287 SER A C 1
ATOM 2229 O O . SER A 1 287 ? 2.848 16.831 5.919 1.00 75.31 287 SER A O 1
ATOM 2231 N N . SER A 1 288 ? 3.686 18.904 5.774 1.00 68.06 288 SER A N 1
ATOM 2232 C CA . SER A 1 288 ? 2.711 19.519 6.695 1.00 68.06 288 SER A CA 1
ATOM 2233 C C . SER A 1 288 ? 1.251 19.378 6.233 1.00 68.06 288 SER A C 1
ATOM 2235 O O . SER A 1 288 ? 0.339 19.265 7.050 1.00 68.06 288 SER A O 1
ATOM 2237 N N . GLN A 1 289 ? 1.004 19.303 4.921 1.00 77.19 289 GLN A N 1
ATOM 2238 C CA . GLN A 1 289 ? -0.329 18.994 4.386 1.00 77.19 289 GLN A CA 1
ATOM 2239 C C . GLN A 1 289 ? -0.768 17.556 4.702 1.00 77.19 289 GLN A C 1
ATOM 2241 O O . GLN A 1 289 ? -1.962 17.296 4.834 1.00 77.19 289 GLN A O 1
ATOM 2246 N N . GLY A 1 290 ? 0.184 16.631 4.858 1.00 84.94 290 GLY A N 1
ATOM 2247 C CA . GLY A 1 290 ? -0.084 15.224 5.147 1.00 84.94 290 GLY A CA 1
ATOM 2248 C C . GLY A 1 290 ? -0.824 15.030 6.468 1.00 84.94 290 GLY A C 1
ATOM 2249 O O . GLY A 1 290 ? -1.838 14.336 6.491 1.00 84.94 290 GLY A O 1
ATOM 2250 N N . ILE A 1 291 ? -0.383 15.697 7.543 1.00 89.56 291 ILE A N 1
ATOM 2251 C CA . ILE A 1 291 ? -1.038 15.580 8.856 1.00 89.56 291 ILE A CA 1
ATOM 2252 C C . ILE A 1 291 ? -2.443 16.180 8.870 1.00 89.56 291 ILE A C 1
ATOM 2254 O O . ILE A 1 291 ? -3.357 15.592 9.443 1.00 89.56 291 ILE A O 1
ATOM 2258 N N . SER A 1 292 ? -2.644 17.295 8.163 1.00 91.56 292 SER A N 1
ATOM 2259 C CA . SER A 1 292 ? -3.960 17.938 8.065 1.00 91.56 292 SER A CA 1
ATOM 2260 C C . SER A 1 292 ? -4.957 17.064 7.295 1.00 91.56 292 SER A C 1
ATOM 2262 O O . SER A 1 292 ? -6.076 16.865 7.755 1.00 91.56 292 SER A O 1
ATOM 2264 N N . ARG A 1 293 ? -4.537 16.456 6.175 1.00 94.44 293 ARG A N 1
ATOM 2265 C CA . ARG A 1 293 ? -5.383 15.525 5.405 1.00 94.44 293 ARG A CA 1
ATOM 2266 C C . ARG A 1 293 ? -5.727 14.258 6.181 1.00 94.44 293 ARG A C 1
ATOM 2268 O O . ARG A 1 293 ? -6.853 13.781 6.092 1.00 94.44 293 ARG A O 1
ATOM 2275 N N . MET A 1 294 ? -4.779 13.721 6.953 1.00 96.00 294 MET A N 1
ATOM 2276 C CA . MET A 1 294 ? -5.052 12.593 7.850 1.00 96.00 294 MET A CA 1
ATOM 2277 C C . MET A 1 294 ? -6.096 12.949 8.905 1.00 96.00 294 MET A C 1
ATOM 2279 O O . MET A 1 294 ? -7.009 12.161 9.133 1.00 96.00 294 MET A O 1
ATOM 2283 N N . PHE A 1 295 ? -5.995 14.139 9.498 1.00 95.31 295 PHE A N 1
ATOM 2284 C CA . PHE A 1 295 ? -6.977 14.623 10.460 1.00 95.31 295 PHE A CA 1
ATOM 2285 C C . PHE A 1 295 ? -8.369 14.772 9.841 1.00 95.31 295 PHE A C 1
ATOM 2287 O O . PHE A 1 295 ? -9.328 14.216 10.368 1.00 95.31 295 PHE A O 1
ATOM 2294 N N . GLU A 1 296 ? -8.481 15.447 8.694 1.00 95.62 296 GLU A N 1
ATOM 2295 C CA . GLU A 1 296 ? -9.752 15.604 7.976 1.00 95.62 296 GLU A CA 1
ATOM 2296 C C . GLU A 1 296 ? -10.382 14.250 7.623 1.00 95.62 296 GLU A C 1
ATOM 2298 O O . GLU A 1 296 ? -11.562 14.026 7.887 1.00 95.62 296 GLU A O 1
ATOM 2303 N N . ALA A 1 297 ? -9.592 13.321 7.079 1.00 97.19 297 ALA A N 1
ATOM 2304 C CA . ALA A 1 297 ? -10.054 11.978 6.752 1.00 97.19 297 ALA A CA 1
ATOM 2305 C C . ALA A 1 297 ? -10.519 11.215 8.004 1.00 97.19 297 ALA A C 1
ATOM 2307 O O . ALA A 1 297 ? -11.594 10.612 7.989 1.00 97.19 297 ALA A O 1
ATOM 2308 N N . LEU A 1 298 ? -9.763 11.281 9.104 1.00 97.00 298 LEU A N 1
ATOM 2309 C CA . LEU A 1 298 ? -10.132 10.630 10.358 1.00 97.00 298 LEU A CA 1
ATOM 2310 C C . LEU A 1 298 ? -11.411 11.227 10.962 1.00 97.00 298 LEU A C 1
ATOM 2312 O O . LEU A 1 298 ? -12.229 10.461 11.460 1.00 97.00 298 LEU A O 1
ATOM 2316 N N . GLU A 1 299 ? -11.641 12.542 10.881 1.00 95.62 299 GLU A N 1
ATOM 2317 C CA . GLU A 1 299 ? -12.898 13.168 11.336 1.00 95.62 299 GLU A CA 1
ATOM 2318 C C . GLU A 1 299 ? -14.124 12.616 10.593 1.00 95.62 299 GLU A C 1
ATOM 2320 O O . GLU A 1 299 ? -15.185 12.466 11.196 1.00 95.62 299 GLU A O 1
ATOM 2325 N N . THR A 1 300 ? -14.000 12.260 9.307 1.00 95.56 300 THR A N 1
ATOM 2326 C CA . THR A 1 300 ? -15.125 11.664 8.557 1.00 95.56 300 THR A CA 1
ATOM 2327 C C . THR A 1 300 ? -15.469 10.242 9.002 1.00 95.56 300 THR A C 1
ATOM 2329 O O . THR A 1 300 ? -16.617 9.821 8.872 1.00 95.56 300 THR A O 1
ATOM 2332 N N . VAL A 1 301 ? -14.489 9.501 9.527 1.00 94.44 301 VAL A N 1
ATOM 2333 C CA . VAL A 1 301 ? -14.641 8.099 9.950 1.00 94.44 301 VAL A CA 1
ATOM 2334 C C . VAL A 1 301 ? -14.974 8.003 11.438 1.00 94.44 301 VAL A C 1
ATOM 2336 O O . VAL A 1 301 ? -15.832 7.225 11.847 1.00 94.44 301 VAL A O 1
ATOM 2339 N N . CYS A 1 302 ? -14.305 8.818 12.247 1.00 90.44 302 CYS A N 1
ATOM 2340 C CA . CYS A 1 302 ? -14.424 8.884 13.692 1.00 90.44 302 CYS A CA 1
ATOM 2341 C C . CYS A 1 302 ? -14.531 10.358 14.135 1.00 90.44 302 CYS A C 1
ATOM 2343 O O . CYS A 1 302 ? -13.547 10.943 14.620 1.00 90.44 302 CYS A O 1
ATOM 2345 N N . PRO A 1 303 ? -15.722 10.969 13.997 1.00 84.25 303 PRO A N 1
ATOM 2346 C CA . PRO A 1 303 ? -15.925 12.365 14.353 1.00 84.25 303 PRO A CA 1
ATOM 2347 C C . PRO A 1 303 ? -15.702 12.594 15.846 1.00 84.25 303 PRO A C 1
ATOM 2349 O O . PRO A 1 303 ? -16.030 11.746 16.687 1.00 84.25 303 PRO A O 1
ATOM 2352 N N . THR A 1 304 ? -15.163 13.766 16.179 1.00 78.62 304 THR A N 1
ATOM 2353 C CA . THR A 1 304 ? -15.086 14.218 17.571 1.00 78.62 304 THR A CA 1
ATOM 2354 C C . THR A 1 304 ? -16.497 14.312 18.146 1.00 78.62 304 THR A C 1
ATOM 2356 O O . THR A 1 304 ? -17.362 14.977 17.573 1.00 78.62 304 THR A O 1
ATOM 2359 N N . SER A 1 305 ? -16.750 13.674 19.289 1.00 68.25 305 SER A N 1
ATOM 2360 C CA . SER A 1 305 ? -18.003 13.890 20.011 1.00 68.25 305 SER A CA 1
ATOM 2361 C C . SER A 1 305 ? -18.084 15.363 20.417 1.00 68.25 305 SER A C 1
ATOM 2363 O O . SER A 1 305 ? -17.258 15.831 21.200 1.00 68.25 305 SER A O 1
ATOM 2365 N N . VAL A 1 306 ? -19.062 16.098 19.886 1.00 51.34 306 VAL A N 1
ATOM 2366 C CA . VAL A 1 306 ? -19.396 17.438 20.382 1.00 51.34 306 VAL A CA 1
ATOM 2367 C C . VAL A 1 306 ? -20.012 17.242 21.767 1.00 51.34 306 VAL A C 1
ATOM 2369 O O . VAL A 1 306 ? -21.101 16.676 21.873 1.00 51.34 306 VAL A O 1
ATOM 2372 N N . GLN A 1 307 ? -19.275 17.613 22.816 1.00 36.28 307 GLN A N 1
ATOM 2373 C CA . GLN A 1 307 ? -19.820 17.723 24.173 1.00 36.28 307 GLN A CA 1
ATOM 2374 C C . GLN A 1 307 ? -20.755 18.926 24.285 1.00 36.28 307 GLN A C 1
ATOM 2376 O O . GLN A 1 307 ? -20.442 19.975 23.676 1.00 36.28 307 GLN A O 1
#

Mean predicted aligned error: 8.91 Å

Radius of gyration: 23.76 Å; Cα contacts (8 Å, |Δi|>4): 469; chains: 1; bounding box: 55×71×78 Å